Protein AF-A0A7S3RP99-F1 (afdb_monomer_lite)

Secondary structure (DSSP, 8-state):
---------------------------------S-----------PPP-----HHHHHHHHHHHHTTGGGGPPP-HHHHHHHTTT--HHHHHHHH-TTS-HHHHHHHHHHHHHHHHHHHHTTHHHHSPTTHHHHHHHHHHTT--EEEEESS-HHHHHHHHHHHHHHHTS-HHHHEEEEEEGGGSSS-TTSSHHHHHHHHHHT--GGG-----

Structure (mmCIF, N/CA/C/O backbone):
data_AF-A0A7S3RP99-F1
#
_entry.id   AF-A0A7S3RP99-F1
#
loop_
_atom_site.group_PDB
_atom_site.id
_atom_site.type_symbol
_atom_site.label_atom_id
_atom_site.label_alt_id
_atom_site.label_comp_id
_atom_site.label_asym_id
_atom_site.label_entity_id
_atom_site.label_seq_id
_atom_site.pdbx_PDB_ins_code
_atom_site.Cartn_x
_atom_site.Cartn_y
_atom_site.Cartn_z
_atom_site.occupancy
_atom_site.B_iso_or_equiv
_atom_site.auth_seq_id
_atom_site.auth_comp_id
_atom_site.auth_asym_id
_atom_site.auth_atom_id
_atom_site.pdbx_PDB_model_num
ATOM 1 N N . CYS A 1 1 ? -22.406 20.557 8.924 1.00 35.19 1 CYS A N 1
ATOM 2 C CA . CYS A 1 1 ? -22.771 21.832 9.561 1.00 35.19 1 CYS A CA 1
ATOM 3 C C . CYS A 1 1 ? -23.493 22.687 8.545 1.00 35.19 1 CYS A C 1
ATOM 5 O O . CYS A 1 1 ? -22.831 23.367 7.784 1.00 35.19 1 CYS A O 1
ATOM 7 N N . GLU A 1 2 ? -24.814 22.585 8.524 1.00 29.66 2 GLU A N 1
ATOM 8 C CA . GLU A 1 2 ? -25.740 23.647 8.134 1.00 29.66 2 GLU A CA 1
ATOM 9 C C . GLU A 1 2 ? -27.098 23.279 8.747 1.00 29.66 2 GLU A C 1
ATOM 11 O O . GLU A 1 2 ? -27.350 22.115 9.064 1.00 29.66 2 GLU A O 1
ATOM 16 N N . GLU A 1 3 ? -27.850 24.315 9.082 1.00 34.59 3 GLU A N 1
ATOM 17 C CA . GLU A 1 3 ? -28.853 24.404 10.141 1.00 34.59 3 GLU A CA 1
ATOM 18 C C . GLU A 1 3 ? -30.117 23.569 9.911 1.00 34.59 3 GLU A C 1
ATOM 20 O O . GLU A 1 3 ? -30.516 23.325 8.781 1.00 34.59 3 GLU A O 1
ATOM 25 N N . LEU A 1 4 ? -30.791 23.210 11.010 1.00 32.88 4 LEU A N 1
ATOM 26 C CA . LEU A 1 4 ? -32.172 23.634 11.273 1.00 32.88 4 LEU A CA 1
ATOM 27 C C . LEU A 1 4 ? -32.525 23.327 12.738 1.00 32.88 4 LEU A C 1
ATOM 29 O O . LEU A 1 4 ? -32.714 22.182 13.144 1.00 32.88 4 LEU A O 1
ATOM 33 N N . ALA A 1 5 ? -32.611 24.390 13.533 1.00 33.03 5 ALA A N 1
ATOM 34 C CA . ALA A 1 5 ? -33.238 24.390 14.842 1.00 33.03 5 ALA A CA 1
ATOM 35 C C . ALA A 1 5 ? -34.728 24.718 14.679 1.00 33.03 5 ALA A C 1
ATOM 37 O O . ALA A 1 5 ? -35.067 25.706 14.037 1.00 33.03 5 ALA A O 1
ATOM 38 N N . THR A 1 6 ? -35.616 23.970 15.331 1.00 32.34 6 THR A N 1
ATOM 39 C CA . THR A 1 6 ? -36.893 24.516 15.818 1.00 32.34 6 THR A CA 1
ATOM 40 C C . THR A 1 6 ? -37.266 23.859 17.144 1.00 32.34 6 THR A C 1
ATOM 42 O O . THR A 1 6 ? -37.259 22.642 17.301 1.00 32.34 6 THR A O 1
ATOM 45 N N . LYS A 1 7 ? -37.521 24.732 18.120 1.00 29.64 7 LYS A N 1
ATOM 46 C CA . LYS A 1 7 ? -37.928 24.468 19.500 1.00 29.64 7 LYS A CA 1
ATOM 47 C C . LYS A 1 7 ? -39.321 23.837 19.575 1.00 29.64 7 LYS A C 1
ATOM 49 O O . LYS A 1 7 ? -40.231 24.302 18.897 1.00 29.64 7 LYS A O 1
ATOM 54 N N . ALA A 1 8 ? -39.515 22.954 20.551 1.00 31.59 8 ALA A N 1
ATOM 55 C CA . ALA A 1 8 ? -40.746 22.900 21.333 1.00 31.59 8 ALA A CA 1
ATOM 56 C C . ALA A 1 8 ? -40.387 22.643 22.803 1.00 31.59 8 ALA A C 1
ATOM 58 O O . ALA A 1 8 ? -39.574 21.781 23.126 1.00 31.59 8 ALA A O 1
ATOM 59 N N . ASP A 1 9 ? -40.957 23.478 23.658 1.00 29.91 9 ASP A N 1
ATOM 60 C CA . ASP A 1 9 ? -40.664 23.674 25.072 1.00 29.91 9 ASP A CA 1
ATOM 61 C C . ASP A 1 9 ? -41.761 22.991 25.912 1.00 29.91 9 ASP A C 1
ATOM 63 O O . ASP A 1 9 ? -42.934 23.154 25.566 1.00 29.91 9 ASP A O 1
ATOM 67 N N . ARG A 1 10 ? -41.379 22.294 27.003 1.00 32.00 10 ARG A N 1
ATOM 68 C CA . ARG A 1 10 ? -42.023 22.215 28.349 1.00 32.00 10 ARG A CA 1
ATOM 69 C C . ARG A 1 10 ? -41.987 20.843 29.066 1.00 32.00 10 ARG A C 1
ATOM 71 O O . ARG A 1 10 ? -41.852 19.810 28.421 1.00 32.00 10 ARG A O 1
ATOM 78 N N . PRO A 1 11 ? -42.030 20.847 30.424 1.00 36.75 11 PRO A N 1
ATOM 79 C CA . PRO A 1 11 ? -41.179 20.008 31.265 1.00 36.75 11 PRO A CA 1
ATOM 80 C C . PRO A 1 11 ? -41.910 18.829 31.922 1.00 36.75 11 PRO A C 1
ATOM 82 O O . PRO A 1 11 ? -43.112 18.876 32.169 1.00 36.75 11 PRO A O 1
ATOM 85 N N . GLY A 1 12 ? -41.145 17.807 32.303 1.00 27.41 12 GLY A N 1
ATOM 86 C CA . GLY A 1 12 ? -41.619 16.704 33.133 1.00 27.41 12 GLY A CA 1
ATOM 87 C C . GLY A 1 12 ? -40.449 15.879 33.655 1.00 27.41 12 GLY A C 1
ATOM 88 O O . GLY A 1 12 ? -39.754 15.214 32.896 1.00 27.41 12 GLY A O 1
ATOM 89 N N . SER A 1 13 ? -40.212 15.967 34.957 1.00 28.09 13 SER A N 1
ATOM 90 C CA . SER A 1 13 ? -39.239 15.187 35.715 1.00 28.09 13 SER A CA 1
ATOM 91 C C . SER A 1 13 ? -39.598 13.698 35.753 1.00 28.09 13 SER A C 1
ATOM 93 O O . SER A 1 13 ? -40.696 13.371 36.195 1.00 28.09 13 SER A O 1
ATOM 95 N N . ALA A 1 14 ? -38.655 12.812 35.421 1.00 29.39 14 ALA A N 1
ATOM 96 C CA . ALA A 1 14 ? -38.456 11.529 36.103 1.00 29.39 14 ALA A CA 1
ATOM 97 C C . ALA A 1 14 ? -37.149 10.859 35.635 1.00 29.39 14 ALA A C 1
ATOM 99 O O . ALA A 1 14 ? -36.960 10.548 34.466 1.00 29.39 14 ALA A O 1
ATOM 100 N N . SER A 1 15 ? -36.259 10.670 36.605 1.00 28.73 15 SER A N 1
ATOM 101 C CA . SER A 1 15 ? -35.243 9.620 36.747 1.00 28.73 15 SER A CA 1
ATOM 102 C C . SER A 1 15 ? -35.326 8.389 35.826 1.00 28.73 15 SER A C 1
ATOM 104 O O . SER A 1 15 ? -36.376 7.755 35.751 1.00 28.73 15 SER A O 1
ATOM 106 N N . GLY A 1 16 ? -34.173 7.929 35.318 1.00 26.05 16 GLY A N 1
ATOM 107 C CA . GLY A 1 16 ? -33.977 6.507 34.995 1.00 26.05 16 GLY A CA 1
ATOM 108 C C . GLY A 1 16 ? -33.015 6.195 33.846 1.00 26.05 16 GLY A C 1
ATOM 109 O O . GLY A 1 16 ? -33.373 6.336 32.690 1.00 26.05 16 GLY A O 1
ATOM 110 N N . CYS A 1 17 ? -31.812 5.741 34.208 1.00 24.75 17 CYS A N 1
ATOM 111 C CA . CYS A 1 17 ? -30.923 4.782 33.534 1.00 24.75 17 CYS A CA 1
ATOM 112 C C . CYS A 1 17 ? -30.987 4.528 32.008 1.00 24.75 17 CYS A C 1
ATOM 114 O O . CYS A 1 17 ? -31.979 4.054 31.474 1.00 24.75 17 CYS A O 1
ATOM 116 N N . CYS A 1 18 ? -29.794 4.630 31.400 1.00 27.83 18 CYS A N 1
ATOM 117 C CA . CYS A 1 18 ? -29.181 3.699 30.435 1.00 27.83 18 CYS A CA 1
ATOM 118 C C . CYS A 1 18 ? -30.048 3.108 29.306 1.00 27.83 18 CYS A C 1
ATOM 120 O O . CYS A 1 18 ? -30.831 2.189 29.521 1.00 27.83 18 CYS A O 1
ATOM 122 N N . GLY A 1 19 ? -29.756 3.497 28.057 1.00 25.97 19 GLY A N 1
ATOM 123 C CA . GLY A 1 19 ? -30.297 2.791 26.893 1.00 25.97 19 GLY A CA 1
ATOM 124 C C . GLY A 1 19 ? -29.954 3.381 25.526 1.00 25.97 19 GLY A C 1
ATOM 125 O O . GLY A 1 19 ? -30.843 3.515 24.697 1.00 25.97 19 GLY A O 1
ATOM 126 N N . ALA A 1 20 ? -28.694 3.732 25.247 1.00 26.38 20 ALA A N 1
ATOM 127 C CA . ALA A 1 20 ? -28.283 4.065 23.879 1.00 26.38 20 ALA A CA 1
ATOM 128 C C . ALA A 1 20 ? -27.923 2.775 23.123 1.00 26.38 20 ALA A C 1
ATOM 130 O O . ALA A 1 20 ? -26.768 2.365 23.062 1.00 26.38 20 ALA A O 1
ATOM 131 N N . SER A 1 21 ? -28.936 2.096 22.586 1.00 28.44 21 SER A N 1
ATOM 132 C CA . SER A 1 21 ? -28.767 0.970 21.668 1.00 28.44 21 SER A CA 1
ATOM 133 C C . SER A 1 21 ? -29.322 1.320 20.294 1.00 28.44 21 SER A C 1
ATOM 135 O O . SER A 1 21 ? -30.469 1.731 20.170 1.00 28.44 21 SER A O 1
ATOM 137 N N . ARG A 1 22 ? -28.503 1.021 19.278 1.00 32.03 22 ARG A N 1
ATOM 138 C CA . ARG A 1 22 ? -28.823 0.885 17.847 1.00 32.03 22 ARG A CA 1
ATOM 139 C C . ARG A 1 22 ? -29.018 2.175 17.053 1.00 32.03 22 ARG A C 1
ATOM 141 O O . ARG A 1 22 ? -30.129 2.620 16.808 1.00 32.03 22 ARG A O 1
ATOM 148 N N . CYS A 1 23 ? -27.918 2.613 16.448 1.00 24.66 23 CYS A N 1
ATOM 149 C CA . CYS A 1 23 ? -27.950 3.104 15.072 1.00 24.66 23 CYS A CA 1
ATOM 150 C C . CYS A 1 23 ? -26.709 2.579 14.329 1.00 24.66 23 CYS A C 1
ATOM 152 O O . CYS A 1 23 ? -25.742 3.295 14.101 1.00 24.66 23 CYS A O 1
ATOM 154 N N . LEU A 1 24 ? -26.706 1.276 14.022 1.00 30.89 24 LEU A N 1
ATOM 155 C CA . LEU A 1 24 ? -25.746 0.676 13.094 1.00 30.89 24 LEU A CA 1
ATOM 156 C C . LEU A 1 24 ? -26.396 0.659 11.709 1.00 30.89 24 LEU A C 1
ATOM 158 O O . LEU A 1 24 ? -27.280 -0.155 11.432 1.00 30.89 24 LEU A O 1
ATOM 162 N N . LEU A 1 25 ? -25.969 1.591 10.859 1.00 30.33 25 LEU A N 1
ATOM 163 C CA . LEU A 1 25 ? -26.237 1.576 9.425 1.00 30.33 25 LEU A CA 1
ATOM 164 C C . LEU A 1 25 ? -25.651 0.286 8.837 1.00 30.33 25 LEU A C 1
ATOM 166 O O . LEU A 1 25 ? -24.439 0.121 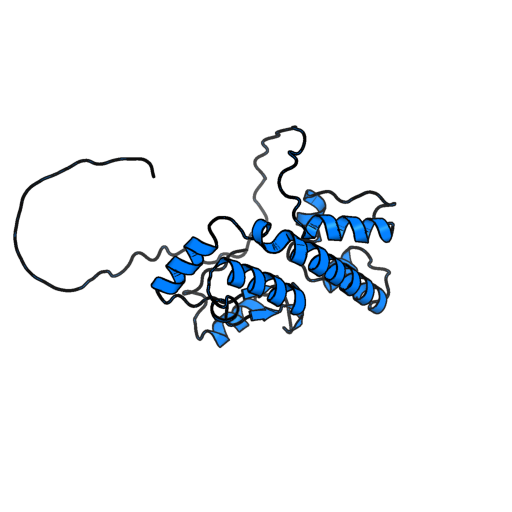8.720 1.00 30.33 25 LEU A O 1
ATOM 170 N N . ARG A 1 26 ? -26.533 -0.654 8.485 1.00 27.14 26 ARG A N 1
ATOM 171 C CA . ARG A 1 26 ? -26.190 -1.864 7.732 1.00 27.14 26 ARG A CA 1
ATOM 172 C C . ARG A 1 26 ? -25.841 -1.485 6.293 1.00 27.14 26 ARG A C 1
ATOM 174 O O . ARG A 1 26 ? -26.718 -1.474 5.434 1.00 27.14 26 ARG A O 1
ATOM 181 N N . CYS A 1 27 ? -24.564 -1.267 6.008 1.00 29.56 27 CYS A N 1
ATOM 182 C CA . CYS A 1 27 ? -24.047 -1.392 4.648 1.00 29.56 27 CYS A CA 1
ATOM 183 C C . CYS A 1 27 ? -23.490 -2.809 4.480 1.00 29.56 27 CYS A C 1
ATOM 185 O O . CYS A 1 27 ? -22.412 -3.131 4.967 1.00 29.56 27 CYS A O 1
ATOM 187 N N . ARG A 1 28 ? -24.265 -3.687 3.829 1.00 27.72 28 ARG A N 1
ATOM 188 C CA . ARG A 1 28 ? -23.790 -5.016 3.421 1.00 27.72 28 ARG A CA 1
ATOM 189 C C . ARG A 1 28 ? -22.684 -4.846 2.381 1.00 27.72 28 ARG A C 1
ATOM 191 O O . ARG A 1 28 ? -22.893 -4.165 1.379 1.00 27.72 28 ARG A O 1
ATOM 198 N N . TRP A 1 29 ? -21.565 -5.530 2.583 1.00 31.89 29 TRP A N 1
ATOM 199 C CA . TRP A 1 29 ? -20.572 -5.773 1.542 1.00 31.89 29 TRP A CA 1
ATOM 200 C C . TRP A 1 29 ? -21.256 -6.411 0.318 1.00 31.89 29 TRP A C 1
ATOM 202 O O . TRP A 1 29 ? -21.927 -7.438 0.443 1.00 31.89 29 TRP A O 1
ATOM 212 N N . ARG A 1 30 ? -21.132 -5.780 -0.857 1.00 27.14 30 ARG A N 1
ATOM 213 C CA . ARG A 1 30 ? -21.450 -6.390 -2.155 1.00 27.14 30 ARG A CA 1
ATOM 214 C C . ARG A 1 30 ? -20.174 -6.423 -2.999 1.00 27.14 30 ARG A C 1
ATOM 216 O O . ARG A 1 30 ? -19.512 -5.388 -3.095 1.00 27.14 30 ARG A O 1
ATOM 223 N N . PRO A 1 31 ? -19.836 -7.558 -3.631 1.00 26.42 31 PRO A N 1
ATOM 224 C CA . PRO A 1 31 ? -18.793 -7.589 -4.645 1.00 26.42 31 PRO A CA 1
ATOM 225 C C . PRO A 1 31 ? -19.193 -6.683 -5.818 1.00 26.42 31 PRO A C 1
ATOM 227 O O . PRO A 1 31 ? -20.367 -6.579 -6.179 1.00 26.42 31 PRO A O 1
ATOM 230 N N . ARG A 1 32 ? -18.203 -5.970 -6.358 1.00 31.45 32 ARG A N 1
ATOM 231 C CA . ARG A 1 32 ? -18.359 -4.967 -7.414 1.00 31.45 32 ARG A CA 1
ATOM 232 C C . ARG A 1 32 ? -18.851 -5.666 -8.693 1.00 31.45 32 ARG A C 1
ATOM 234 O O . ARG A 1 32 ? -18.106 -6.451 -9.265 1.00 31.45 32 ARG A O 1
ATOM 241 N N . HIS A 1 33 ? -20.091 -5.407 -9.111 1.00 27.73 33 HIS A N 1
ATOM 242 C CA . HIS A 1 33 ? -20.563 -5.767 -10.451 1.00 27.73 33 HIS A CA 1
ATOM 243 C C . HIS A 1 33 ? -19.989 -4.769 -11.466 1.00 27.73 33 HIS A C 1
ATOM 245 O O . HIS A 1 33 ? -20.048 -3.555 -11.253 1.00 27.73 33 HIS A O 1
ATOM 251 N N . GLU A 1 34 ? -19.413 -5.302 -12.542 1.00 32.22 34 GLU A N 1
ATOM 252 C CA . GLU A 1 34 ? -19.125 -4.591 -13.786 1.00 32.22 34 GLU A CA 1
ATOM 253 C C . GLU A 1 34 ? -20.453 -4.095 -14.360 1.00 32.22 34 GLU A C 1
ATOM 255 O O . GLU A 1 34 ? -21.237 -4.900 -14.838 1.00 32.22 34 GLU A O 1
ATOM 260 N N . ASP A 1 35 ? -20.764 -2.815 -14.154 1.00 32.69 35 ASP A N 1
ATOM 261 C CA . ASP A 1 35 ? -21.598 -1.967 -15.020 1.00 32.69 35 ASP A CA 1
ATOM 262 C C . ASP A 1 35 ? -22.030 -0.730 -14.233 1.00 32.69 35 ASP A C 1
ATOM 264 O O . ASP A 1 35 ? -23.054 -0.678 -13.553 1.00 32.69 35 ASP A O 1
ATOM 268 N N . SER A 1 36 ? -21.206 0.310 -14.298 1.00 28.70 36 SER A N 1
ATOM 269 C CA . SER A 1 36 ? -21.675 1.676 -14.072 1.00 28.70 36 SER A CA 1
ATOM 270 C C . SER A 1 36 ? -20.867 2.617 -14.956 1.00 28.70 36 SER A C 1
ATOM 272 O O . SER A 1 36 ? -19.685 2.870 -14.739 1.00 28.70 36 SER A O 1
ATOM 274 N N . THR A 1 37 ? -21.528 3.089 -16.007 1.00 25.98 37 THR A N 1
ATOM 275 C CA . THR A 1 37 ? -21.093 4.164 -16.903 1.00 25.98 37 THR A CA 1
ATOM 276 C C . THR A 1 37 ? -20.614 5.387 -16.110 1.00 25.98 37 THR A C 1
ATOM 278 O O . THR A 1 37 ? -21.320 5.814 -15.192 1.00 25.98 37 THR A O 1
ATOM 281 N N . PRO A 1 38 ? -19.465 5.998 -16.454 1.00 31.06 38 PRO A N 1
ATOM 282 C CA . PRO A 1 38 ? -18.997 7.189 -15.766 1.00 31.06 38 PRO A CA 1
ATOM 283 C C . PRO A 1 38 ? -19.779 8.419 -16.236 1.00 31.06 38 PRO A C 1
ATOM 285 O O . PRO A 1 38 ? -19.914 8.678 -17.431 1.00 31.06 38 PRO A O 1
ATOM 288 N N . CYS A 1 39 ? -20.276 9.196 -15.275 1.00 24.61 39 CYS A N 1
ATOM 289 C CA . CYS A 1 39 ? -20.832 10.517 -15.525 1.00 24.61 39 CYS A CA 1
ATOM 290 C C . CYS A 1 39 ? -19.676 11.464 -15.890 1.00 24.61 39 CYS A C 1
ATOM 292 O O . CYS A 1 39 ? -18.885 11.858 -15.033 1.00 24.61 39 CYS A O 1
ATOM 294 N N . CYS A 1 40 ? -19.536 11.768 -17.181 1.00 25.97 40 CYS A N 1
ATOM 295 C CA . CYS A 1 40 ? -18.596 12.761 -17.686 1.00 25.97 40 CYS A CA 1
ATOM 296 C C . CYS A 1 40 ? -18.992 14.168 -17.218 1.00 25.97 40 CYS A C 1
ATOM 298 O O . CYS A 1 40 ? -20.036 14.682 -17.609 1.00 25.97 40 CYS A O 1
ATOM 300 N N . SER A 1 41 ? -18.094 14.842 -16.502 1.00 27.34 41 SER A N 1
ATOM 301 C CA . SER A 1 41 ? -17.993 16.302 -16.538 1.00 27.34 41 SER A CA 1
ATOM 302 C C . SER A 1 41 ? -16.545 16.681 -16.834 1.00 27.34 41 SER A C 1
ATOM 304 O O . SER A 1 41 ? -15.655 16.531 -16.000 1.00 27.34 41 SER A O 1
ATOM 306 N N . THR A 1 42 ? -16.309 17.130 -18.061 1.00 32.12 42 THR A N 1
ATOM 307 C CA . THR A 1 42 ? -15.043 17.675 -18.551 1.00 32.12 42 THR A CA 1
ATOM 308 C C . THR A 1 42 ? -14.751 19.018 -17.885 1.00 32.12 42 THR A C 1
ATOM 310 O O . THR A 1 42 ? -15.449 19.993 -18.156 1.00 32.12 42 THR A O 1
ATOM 313 N N . SER A 1 43 ? -13.690 19.105 -17.077 1.00 25.88 43 SER A N 1
ATOM 314 C CA . SER A 1 43 ? -13.015 20.381 -16.814 1.00 25.88 43 SER A CA 1
ATOM 315 C C . SER A 1 43 ? -11.576 20.306 -17.316 1.00 25.88 43 SER A C 1
ATOM 317 O O . SER A 1 43 ? -10.676 19.805 -16.646 1.00 25.88 43 SER A O 1
ATOM 319 N N . THR A 1 44 ? -11.370 20.800 -18.530 1.00 37.91 44 THR A N 1
ATOM 320 C CA . THR A 1 44 ? -10.064 21.164 -19.077 1.00 37.91 44 THR A CA 1
ATOM 321 C C . THR A 1 44 ? -9.562 22.419 -18.362 1.00 37.91 44 THR A C 1
ATOM 323 O O . THR A 1 44 ? -10.076 23.512 -18.595 1.00 37.91 44 THR A O 1
ATOM 326 N N . GLY A 1 45 ? -8.569 22.267 -17.486 1.00 30.06 45 GLY A N 1
ATOM 327 C CA . GLY A 1 45 ? -7.852 23.365 -16.834 1.00 30.06 45 GLY A CA 1
ATOM 328 C C . GLY A 1 45 ? -6.453 22.915 -16.388 1.00 30.06 45 GLY A C 1
ATOM 329 O O . GLY A 1 45 ? -6.276 21.736 -16.079 1.00 30.06 45 GLY A O 1
ATOM 330 N N . PRO A 1 46 ? -5.439 23.802 -16.395 1.00 33.84 46 PRO A N 1
ATOM 331 C CA . PRO A 1 46 ? -4.052 23.422 -16.150 1.00 33.84 46 PRO A CA 1
ATOM 332 C C . PRO A 1 46 ? -3.845 23.038 -14.679 1.00 33.84 46 PRO A C 1
ATOM 334 O O . PRO A 1 46 ? -4.277 23.749 -13.770 1.00 33.84 46 PRO A O 1
ATOM 337 N N . PHE A 1 47 ? -3.180 21.903 -14.458 1.00 35.94 47 PHE A N 1
ATOM 338 C CA . PHE A 1 47 ? -2.894 21.339 -13.140 1.00 35.94 47 PHE A CA 1
ATOM 339 C C . PHE A 1 47 ? -2.223 22.365 -12.212 1.00 35.94 47 PHE A C 1
ATOM 341 O O . PHE A 1 47 ? -1.116 22.846 -12.460 1.00 35.94 47 PHE A O 1
ATOM 348 N N . SER A 1 48 ? -2.915 22.679 -11.116 1.00 30.62 48 SER A N 1
ATOM 349 C CA . SER A 1 48 ? -2.427 23.514 -10.021 1.00 30.62 48 SER A CA 1
ATOM 350 C C . SER A 1 48 ? -1.280 22.818 -9.280 1.00 30.62 48 SER A C 1
ATOM 352 O O . SER A 1 48 ? -1.349 21.636 -8.955 1.00 30.62 48 SER A O 1
ATOM 354 N N . THR A 1 49 ? -0.229 23.573 -8.971 1.00 33.00 49 THR A N 1
ATOM 355 C CA . THR A 1 49 ? 1.038 23.177 -8.331 1.00 33.00 49 THR A CA 1
ATOM 356 C C . THR A 1 49 ? 0.932 22.778 -6.847 1.00 33.00 49 THR A C 1
ATOM 358 O O . THR A 1 49 ? 1.875 22.975 -6.078 1.00 33.00 49 THR A O 1
ATOM 361 N N . ARG A 1 50 ? -0.181 22.190 -6.396 1.00 37.22 50 ARG A N 1
ATOM 362 C CA . ARG A 1 50 ? -0.355 21.794 -4.989 1.00 37.22 50 ARG A CA 1
ATOM 363 C C . ARG A 1 50 ? 0.063 20.346 -4.749 1.00 37.22 50 ARG A C 1
ATOM 365 O O . ARG A 1 50 ? -0.569 19.418 -5.226 1.00 37.22 50 ARG A O 1
ATOM 372 N N . THR A 1 51 ? 1.143 20.208 -3.979 1.00 43.59 51 THR A N 1
ATOM 373 C CA . THR A 1 51 ? 1.573 19.000 -3.258 1.00 43.59 51 THR A CA 1
ATOM 374 C C . THR A 1 51 ? 1.642 17.742 -4.124 1.00 43.59 51 THR A C 1
ATOM 376 O O . THR A 1 51 ? 0.774 16.881 -4.072 1.00 43.59 51 THR A O 1
ATOM 379 N N . ARG A 1 52 ? 2.720 17.616 -4.912 1.00 44.66 52 ARG A N 1
ATOM 380 C CA . ARG A 1 52 ? 3.016 16.391 -5.674 1.00 44.66 52 ARG A CA 1
ATOM 381 C C . ARG A 1 52 ? 2.967 15.166 -4.753 1.00 44.66 52 ARG A C 1
ATOM 383 O O . ARG A 1 52 ? 3.863 14.999 -3.921 1.00 44.66 52 ARG A O 1
ATOM 390 N N . CYS A 1 53 ? 1.948 14.325 -4.938 1.00 48.50 53 CYS A N 1
ATOM 391 C CA . CYS A 1 53 ? 1.885 12.971 -4.401 1.00 48.50 53 CYS A CA 1
ATOM 392 C C . CYS A 1 53 ? 3.198 12.249 -4.732 1.00 48.50 53 CYS A C 1
ATOM 394 O O . CYS A 1 53 ? 3.596 12.163 -5.892 1.00 48.50 53 CYS A O 1
ATOM 396 N N . THR A 1 54 ? 3.899 11.765 -3.710 1.00 62.81 54 THR A N 1
ATOM 397 C CA . THR A 1 54 ? 5.259 11.215 -3.832 1.00 62.81 54 THR A CA 1
ATOM 398 C C . THR A 1 54 ? 5.309 9.872 -4.549 1.00 62.81 54 THR A C 1
ATOM 400 O O . THR A 1 54 ? 6.306 9.571 -5.197 1.00 62.81 54 THR A O 1
ATOM 403 N N . SER A 1 55 ? 4.250 9.065 -4.467 1.00 59.53 5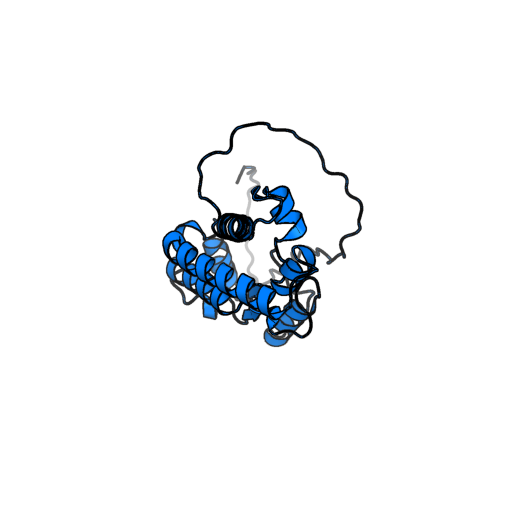5 SER A N 1
ATOM 404 C CA . SER A 1 55 ? 4.232 7.730 -5.079 1.00 59.53 55 SER A CA 1
ATOM 405 C C . SER A 1 55 ? 4.099 7.765 -6.615 1.00 59.53 55 SER A C 1
ATOM 407 O O . SER A 1 55 ? 4.963 7.180 -7.274 1.00 59.53 55 SER A O 1
ATOM 409 N N . PRO A 1 56 ? 3.139 8.502 -7.221 1.00 72.31 56 PRO A N 1
ATOM 410 C CA . PRO A 1 56 ? 3.034 8.586 -8.680 1.00 72.31 56 PRO A CA 1
ATOM 411 C C . PRO A 1 56 ? 4.283 9.165 -9.351 1.00 72.31 56 PRO A C 1
ATOM 413 O O . PRO A 1 56 ? 4.721 8.640 -10.372 1.00 72.31 56 PRO A O 1
ATOM 416 N N . SER A 1 57 ? 4.903 10.198 -8.764 1.00 79.06 57 SER A N 1
ATOM 417 C CA . SER A 1 57 ? 6.096 10.818 -9.357 1.00 79.06 57 SER A CA 1
ATOM 418 C C . SER A 1 57 ? 7.295 9.872 -9.366 1.00 79.06 57 SER A C 1
ATOM 420 O O . SER A 1 57 ? 7.971 9.765 -10.381 1.00 79.06 57 SER A O 1
ATOM 422 N N . VAL A 1 58 ? 7.522 9.134 -8.270 1.00 85.44 58 VAL A N 1
ATOM 423 C CA . VAL A 1 58 ? 8.608 8.140 -8.203 1.00 85.44 58 VAL A CA 1
ATOM 424 C C . VAL A 1 58 ? 8.404 7.058 -9.248 1.00 85.44 58 VAL A C 1
ATOM 426 O O . VAL A 1 58 ? 9.358 6.687 -9.922 1.00 85.44 58 VAL A O 1
ATOM 429 N N . PHE A 1 59 ? 7.167 6.575 -9.394 1.00 86.25 59 PHE A N 1
ATOM 430 C CA . PHE A 1 59 ? 6.835 5.545 -10.370 1.00 86.25 59 PHE A CA 1
ATOM 431 C C . PHE A 1 59 ? 7.087 6.026 -11.805 1.00 86.25 59 PHE A C 1
ATOM 433 O O . PHE A 1 59 ? 7.721 5.323 -12.586 1.00 86.25 59 PHE A O 1
ATOM 440 N N . GLN A 1 60 ? 6.644 7.240 -12.139 1.00 88.94 60 GLN A N 1
ATOM 441 C CA . GLN A 1 60 ? 6.895 7.852 -13.445 1.00 88.94 60 GLN A CA 1
ATOM 442 C C . GLN A 1 60 ? 8.391 7.986 -13.743 1.00 88.94 60 GLN A C 1
ATOM 444 O O . GLN A 1 60 ? 8.815 7.655 -14.846 1.00 88.94 60 GLN A O 1
ATOM 449 N N . ASP A 1 61 ? 9.181 8.450 -12.771 1.00 89.56 61 ASP A N 1
ATOM 450 C CA . ASP A 1 61 ? 10.618 8.661 -12.956 1.00 89.56 61 ASP A CA 1
ATOM 451 C C . ASP A 1 61 ? 11.335 7.337 -13.241 1.00 89.56 61 ASP A C 1
ATOM 453 O O . ASP A 1 61 ? 12.082 7.237 -14.211 1.00 89.56 61 ASP A O 1
ATOM 457 N N . VAL A 1 62 ? 11.069 6.291 -12.449 1.00 90.75 62 VAL A N 1
ATOM 458 C CA . VAL A 1 62 ? 11.734 4.994 -12.656 1.00 90.75 62 VAL A CA 1
ATOM 459 C C . VAL A 1 62 ? 11.265 4.279 -13.923 1.00 90.75 62 VAL A C 1
ATOM 461 O O . VAL A 1 62 ? 12.050 3.548 -14.514 1.00 90.75 62 VAL A O 1
ATOM 464 N N . LEU A 1 63 ? 10.012 4.471 -14.354 1.00 92.44 63 LEU A N 1
ATOM 465 C CA . LEU A 1 63 ? 9.531 3.929 -15.629 1.00 92.44 63 LEU A CA 1
ATOM 466 C C . LEU A 1 63 ? 10.201 4.622 -16.816 1.00 92.44 63 LEU A C 1
ATOM 468 O O . LEU A 1 63 ? 10.600 3.955 -17.768 1.00 92.44 63 LEU A O 1
ATOM 472 N N . GLN A 1 64 ? 10.355 5.943 -16.741 1.00 90.94 64 GLN A N 1
ATOM 473 C CA . GLN A 1 64 ? 11.025 6.727 -17.771 1.00 90.94 64 GLN A CA 1
ATOM 474 C C . GLN A 1 64 ? 12.511 6.353 -17.892 1.00 90.94 64 GLN A C 1
ATOM 476 O O . GLN A 1 64 ? 13.008 6.208 -19.005 1.00 90.94 64 GLN A O 1
ATOM 481 N N . GLU A 1 65 ? 13.203 6.123 -16.771 1.00 91.25 65 GLU A N 1
ATOM 482 C CA . GLU A 1 65 ? 14.593 5.629 -16.750 1.00 91.25 65 GLU A CA 1
ATOM 483 C C . GLU A 1 65 ? 14.758 4.263 -17.434 1.00 91.25 65 GLU A C 1
ATOM 485 O O . GLU A 1 65 ? 15.783 4.005 -18.058 1.00 91.25 65 GLU A O 1
ATOM 490 N N . GLU A 1 66 ? 13.750 3.394 -17.342 1.00 92.31 66 GLU A N 1
ATOM 491 C CA . GLU A 1 66 ? 13.743 2.087 -18.014 1.00 92.31 66 GLU A CA 1
ATOM 492 C C . GLU A 1 66 ? 13.284 2.173 -19.481 1.00 92.31 66 GLU A C 1
ATOM 494 O O . GLU A 1 66 ? 13.183 1.147 -20.153 1.00 92.31 66 GLU A O 1
ATOM 499 N N . GLY A 1 67 ? 12.987 3.375 -19.992 1.00 91.19 67 GLY A N 1
ATOM 500 C CA . GLY A 1 67 ? 12.506 3.584 -21.359 1.00 91.19 67 GLY A CA 1
ATOM 501 C C . GLY A 1 67 ? 11.097 3.038 -21.609 1.00 91.19 67 GLY A C 1
ATOM 502 O O . GLY A 1 67 ? 10.719 2.812 -22.761 1.00 91.19 67 GLY A O 1
ATOM 503 N N . PHE A 1 68 ? 10.313 2.809 -20.549 1.00 92.56 68 PHE A N 1
ATOM 504 C CA . PHE A 1 68 ? 8.931 2.353 -20.677 1.00 92.56 68 PHE A CA 1
ATOM 505 C C . PHE A 1 68 ? 8.122 3.337 -21.531 1.00 92.56 68 PHE A C 1
ATOM 507 O O . PHE A 1 68 ? 8.336 4.546 -21.456 1.00 92.56 68 PHE A O 1
ATOM 514 N N . ASN A 1 69 ? 7.197 2.818 -22.345 1.00 89.69 69 ASN A N 1
ATOM 515 C CA . ASN A 1 69 ? 6.371 3.623 -23.251 1.00 89.69 69 ASN A CA 1
ATOM 516 C C . ASN A 1 69 ? 7.198 4.548 -24.174 1.00 89.69 69 ASN A C 1
ATOM 518 O O . ASN A 1 69 ? 6.847 5.702 -24.390 1.00 89.69 69 ASN A O 1
ATOM 522 N N . GLY A 1 70 ? 8.354 4.076 -24.658 1.00 88.94 70 GLY A N 1
ATOM 523 C CA . GLY A 1 70 ? 9.242 4.880 -25.508 1.00 88.94 70 GLY A CA 1
ATOM 524 C C . GLY A 1 70 ? 9.914 6.056 -24.787 1.00 88.94 70 GLY A C 1
ATOM 525 O O . GLY A 1 70 ? 10.452 6.939 -25.449 1.00 88.94 70 GLY A O 1
ATOM 526 N N . GLY A 1 71 ? 9.894 6.076 -23.449 1.00 88.12 71 GLY A N 1
ATOM 527 C CA . GLY A 1 71 ? 10.407 7.172 -22.623 1.00 88.12 71 GLY A CA 1
ATOM 528 C C . GLY A 1 71 ? 9.357 8.223 -22.249 1.00 88.12 71 GLY A C 1
ATOM 529 O O . GLY A 1 71 ? 9.667 9.143 -21.484 1.00 88.12 71 GLY A O 1
ATOM 530 N N . ASP A 1 72 ? 8.119 8.085 -22.729 1.00 89.56 72 ASP A N 1
ATOM 531 C CA . ASP A 1 72 ? 7.025 8.979 -22.364 1.00 89.56 72 ASP A CA 1
ATOM 532 C C . ASP A 1 72 ? 6.506 8.686 -20.953 1.00 89.56 72 ASP A C 1
ATOM 534 O O . ASP A 1 72 ? 6.350 7.538 -20.526 1.00 89.56 72 ASP A O 1
ATOM 538 N N . ARG A 1 73 ? 6.192 9.752 -20.211 1.00 91.12 73 ARG A N 1
ATOM 539 C CA . ARG A 1 73 ? 5.668 9.631 -18.846 1.00 91.12 73 ARG A CA 1
ATOM 540 C C . ARG A 1 73 ? 4.229 9.122 -18.874 1.00 91.12 73 ARG A C 1
ATOM 542 O O . ARG A 1 73 ? 3.400 9.629 -19.624 1.00 91.12 73 ARG A O 1
ATOM 549 N N . ILE A 1 74 ? 3.920 8.180 -17.987 1.00 91.12 74 ILE A N 1
ATOM 550 C CA . ILE A 1 74 ? 2.541 7.738 -17.753 1.00 91.12 74 ILE A CA 1
ATOM 551 C C . ILE A 1 74 ? 1.703 8.865 -17.134 1.00 91.12 74 ILE A C 1
ATOM 553 O O . ILE A 1 74 ? 2.207 9.655 -16.327 1.00 91.12 74 ILE A O 1
ATOM 557 N N . ASP A 1 75 ? 0.418 8.910 -17.468 1.00 90.69 75 ASP A N 1
ATOM 558 C CA . ASP A 1 75 ? -0.536 9.833 -16.858 1.00 90.69 75 ASP A CA 1
ATOM 559 C C . ASP A 1 75 ? -1.191 9.246 -15.590 1.00 90.69 75 ASP A C 1
ATOM 561 O O . ASP A 1 75 ? -0.935 8.110 -15.170 1.00 90.69 75 ASP A O 1
ATOM 565 N N . GLU A 1 76 ? -2.022 10.057 -14.933 1.00 86.81 76 GLU A N 1
ATOM 566 C CA . GLU A 1 76 ? -2.740 9.657 -13.720 1.00 86.81 76 GLU A CA 1
ATOM 567 C C . GLU A 1 76 ? -3.754 8.537 -13.988 1.00 86.81 76 GLU A C 1
ATOM 569 O O . GLU A 1 76 ? -3.884 7.616 -13.180 1.00 86.81 76 GLU A O 1
ATOM 574 N N . ALA A 1 77 ? -4.436 8.568 -15.136 1.00 89.31 77 ALA A N 1
ATOM 575 C CA . ALA A 1 77 ? -5.418 7.552 -15.501 1.00 89.31 77 ALA A CA 1
ATOM 576 C C . ALA A 1 77 ? -4.760 6.170 -15.643 1.00 89.31 77 ALA A C 1
ATOM 578 O O . ALA A 1 77 ? -5.271 5.173 -15.121 1.00 89.31 77 ALA A O 1
ATOM 579 N N . PHE A 1 78 ? -3.591 6.116 -16.280 1.00 91.94 78 PHE A N 1
ATOM 580 C CA . PHE A 1 78 ? -2.779 4.916 -16.388 1.00 91.94 78 PHE A CA 1
ATOM 581 C C . PHE A 1 78 ? -2.335 4.429 -15.008 1.00 91.94 78 PHE A C 1
ATOM 583 O O . PHE A 1 78 ? -2.516 3.252 -14.684 1.00 91.94 78 PHE A O 1
ATOM 590 N N . PHE A 1 79 ? -1.805 5.328 -14.171 1.00 90.19 79 PHE A N 1
ATOM 591 C CA . PHE A 1 79 ? -1.381 4.986 -12.814 1.00 90.19 79 PHE A CA 1
ATOM 592 C C . PHE A 1 79 ? -2.524 4.365 -12.003 1.00 90.19 79 PHE A C 1
ATOM 594 O O . PHE A 1 79 ? -2.367 3.288 -11.426 1.00 90.19 79 PHE A O 1
ATOM 601 N N . MET A 1 80 ? -3.698 4.994 -12.003 1.00 86.94 80 MET A N 1
ATOM 602 C CA . MET A 1 80 ? -4.853 4.510 -11.248 1.00 86.94 80 MET A CA 1
ATOM 603 C C . MET A 1 80 ? -5.361 3.158 -11.751 1.00 86.94 80 MET A C 1
ATOM 605 O O . MET A 1 80 ? -5.740 2.308 -10.949 1.00 86.94 80 MET A O 1
ATOM 609 N N . ARG A 1 81 ? -5.333 2.922 -13.067 1.00 90.25 81 ARG A N 1
ATOM 610 C CA . ARG A 1 81 ? -5.830 1.678 -13.670 1.00 90.25 81 ARG A CA 1
ATOM 611 C C . ARG A 1 81 ? -4.866 0.500 -13.513 1.00 90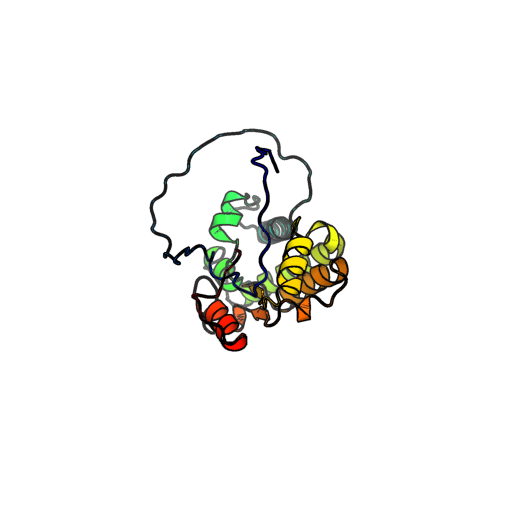.25 81 ARG A C 1
ATOM 613 O O . ARG A 1 81 ? -5.300 -0.640 -13.301 1.00 90.25 81 ARG A O 1
ATOM 620 N N . HIS A 1 82 ? -3.567 0.755 -13.649 1.00 89.44 82 HIS A N 1
ATOM 621 C CA . HIS A 1 82 ? -2.561 -0.296 -13.819 1.00 89.44 82 HIS A CA 1
ATOM 622 C C . HIS A 1 82 ? -1.616 -0.465 -12.630 1.00 89.44 82 HIS A C 1
ATOM 624 O O . HIS A 1 82 ? -1.016 -1.529 -12.509 1.00 89.44 82 HIS A O 1
ATOM 630 N N . ILE A 1 83 ? -1.484 0.536 -11.757 1.00 90.88 83 ILE A N 1
ATOM 631 C CA . ILE A 1 83 ? -0.456 0.554 -10.706 1.00 90.88 83 ILE A CA 1
ATOM 632 C C . ILE A 1 83 ? -1.079 0.657 -9.313 1.00 90.88 83 ILE A C 1
ATOM 634 O O . ILE A 1 83 ? -0.730 -0.122 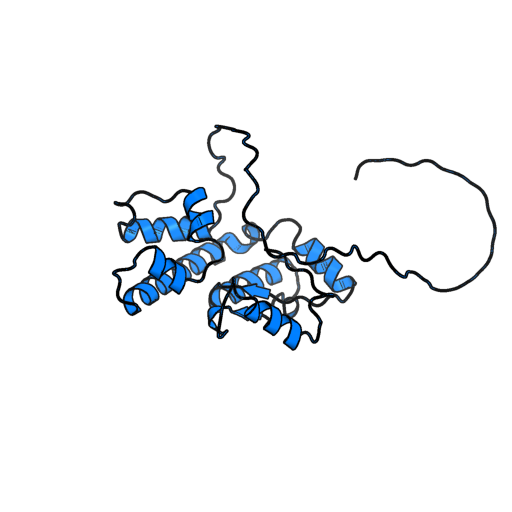-8.426 1.00 90.88 83 ILE A O 1
ATOM 638 N N . SER A 1 84 ? -2.005 1.595 -9.110 1.00 87.56 84 SER A N 1
ATOM 639 C CA . SER A 1 84 ? -2.564 1.890 -7.789 1.00 87.56 84 SER A CA 1
ATOM 640 C C . SER A 1 84 ? -3.148 0.647 -7.107 1.00 87.56 84 SER A C 1
ATOM 642 O O . SER A 1 84 ? -3.898 -0.125 -7.706 1.00 87.56 84 SER A O 1
ATOM 644 N N . GLY A 1 85 ? -2.764 0.433 -5.846 1.00 84.12 85 GLY A N 1
ATOM 645 C CA . GLY A 1 85 ? -3.249 -0.663 -5.002 1.00 84.12 85 GLY A CA 1
ATOM 646 C C . GLY A 1 85 ? -2.715 -2.064 -5.332 1.00 84.12 85 GLY A C 1
ATOM 647 O O . GLY A 1 85 ? -2.986 -2.997 -4.575 1.00 84.12 85 GLY A O 1
ATOM 648 N N . ARG A 1 86 ? -1.944 -2.249 -6.411 1.00 90.06 86 ARG A N 1
ATOM 649 C CA . ARG A 1 86 ? -1.402 -3.561 -6.809 1.00 90.06 86 ARG A CA 1
ATOM 650 C C . ARG A 1 86 ? -0.072 -3.875 -6.125 1.00 90.06 86 ARG A C 1
ATOM 652 O O . ARG A 1 86 ? 0.631 -2.980 -5.663 1.00 90.06 86 ARG A O 1
ATOM 659 N N . GLN A 1 87 ? 0.282 -5.157 -6.084 1.00 90.50 87 GLN A N 1
ATOM 660 C CA . GLN A 1 87 ? 1.615 -5.579 -5.651 1.00 90.50 87 GLN A CA 1
ATOM 661 C C . GLN A 1 87 ? 2.672 -5.254 -6.703 1.00 90.50 87 GLN A C 1
ATOM 663 O O . GLN A 1 87 ? 2.418 -5.361 -7.904 1.00 90.50 87 GLN A O 1
ATOM 668 N N . ASN A 1 88 ? 3.894 -4.972 -6.256 1.00 91.75 88 ASN A N 1
ATOM 669 C CA . ASN A 1 88 ? 5.020 -4.686 -7.145 1.00 91.75 88 ASN A CA 1
ATOM 670 C C . ASN A 1 88 ? 5.280 -5.814 -8.156 1.00 91.75 88 ASN A C 1
ATOM 672 O O . ASN A 1 88 ? 5.437 -5.535 -9.339 1.00 91.75 88 ASN A O 1
ATOM 676 N N . ALA A 1 89 ? 5.242 -7.080 -7.725 1.00 90.69 89 ALA A N 1
ATOM 677 C CA . ALA A 1 89 ? 5.436 -8.222 -8.622 1.00 90.69 89 ALA A CA 1
ATOM 678 C C . ALA A 1 89 ? 4.380 -8.277 -9.742 1.00 90.69 89 ALA A C 1
ATOM 680 O O . ALA A 1 89 ? 4.717 -8.498 -10.903 1.00 90.69 89 ALA A O 1
ATOM 681 N N . GLN A 1 90 ? 3.112 -8.007 -9.413 1.00 91.19 90 GLN A N 1
ATOM 682 C CA . GLN A 1 90 ? 2.021 -7.954 -10.391 1.00 91.19 90 GLN A CA 1
ATOM 683 C C . GLN A 1 90 ? 2.175 -6.771 -11.349 1.00 91.19 90 GLN A C 1
ATOM 685 O O . GLN A 1 90 ? 1.908 -6.906 -12.540 1.00 91.19 90 GLN A O 1
ATOM 690 N N . ILE A 1 91 ? 2.610 -5.616 -10.838 1.00 93.00 91 ILE A N 1
ATOM 691 C CA . ILE A 1 91 ? 2.872 -4.439 -11.667 1.00 93.00 91 ILE A CA 1
ATOM 692 C C . ILE A 1 91 ? 4.026 -4.730 -12.633 1.00 93.00 91 ILE A C 1
ATOM 694 O O . ILE A 1 91 ? 3.882 -4.490 -13.827 1.00 93.00 91 ILE A O 1
ATOM 698 N N . CYS A 1 92 ? 5.137 -5.298 -12.155 1.00 94.31 92 CYS A N 1
ATOM 699 C CA . CYS A 1 92 ? 6.265 -5.676 -13.005 1.00 94.31 92 CYS A CA 1
ATOM 700 C C . CYS A 1 92 ? 5.860 -6.684 -14.081 1.00 94.31 92 CYS A C 1
ATOM 702 O O . CYS A 1 92 ? 6.167 -6.454 -15.243 1.00 94.31 92 CYS A O 1
ATOM 704 N N . ALA A 1 93 ? 5.125 -7.741 -13.729 1.00 93.19 93 ALA A N 1
ATOM 705 C CA . ALA A 1 93 ? 4.658 -8.726 -14.703 1.00 93.19 93 ALA A CA 1
ATOM 706 C C . ALA A 1 93 ? 3.718 -8.118 -15.762 1.00 93.19 93 ALA A C 1
ATOM 708 O O . ALA A 1 93 ? 3.737 -8.534 -16.916 1.00 93.19 93 ALA A O 1
ATOM 709 N N . ALA A 1 94 ? 2.906 -7.124 -15.384 1.00 92.69 94 ALA A N 1
ATOM 710 C CA . ALA A 1 94 ? 1.989 -6.456 -16.304 1.00 92.69 94 ALA A CA 1
ATOM 711 C C . ALA A 1 94 ? 2.684 -5.435 -17.221 1.0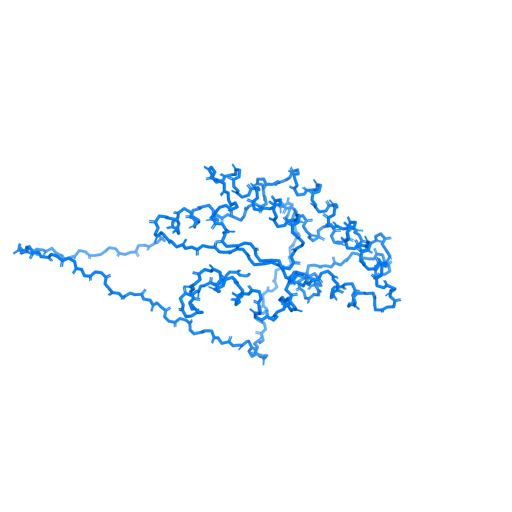0 92.69 94 ALA A C 1
ATOM 713 O O . ALA A 1 94 ? 2.316 -5.318 -18.386 1.00 92.69 94 ALA A O 1
ATOM 714 N N . LEU A 1 95 ? 3.648 -4.672 -16.698 1.00 94.12 95 LEU A N 1
ATOM 715 C CA . LEU A 1 95 ? 4.347 -3.626 -17.456 1.00 94.12 95 LEU A CA 1
ATOM 716 C C . LEU A 1 95 ? 5.534 -4.170 -18.260 1.00 94.12 95 LEU A C 1
ATOM 718 O O . LEU A 1 95 ? 5.868 -3.616 -19.303 1.00 94.12 95 LEU A O 1
ATOM 722 N N . PHE A 1 96 ? 6.161 -5.244 -17.783 1.00 94.81 96 PHE A N 1
ATOM 723 C CA . PHE A 1 96 ? 7.369 -5.833 -18.354 1.00 94.81 96 PHE A CA 1
ATOM 724 C C . PHE A 1 96 ? 7.265 -7.369 -18.395 1.00 94.81 96 PHE A C 1
ATOM 726 O O . PHE A 1 96 ? 8.005 -8.057 -17.689 1.00 94.81 96 PHE A O 1
ATOM 733 N N . PRO A 1 97 ? 6.353 -7.934 -19.206 1.00 95.06 97 PRO A N 1
ATOM 734 C CA . PRO A 1 97 ? 6.103 -9.379 -19.236 1.00 95.06 97 PRO A CA 1
ATOM 735 C C . PRO A 1 97 ? 7.330 -10.203 -19.655 1.00 95.06 97 PRO A C 1
ATOM 737 O O . PRO A 1 97 ? 7.474 -11.344 -19.227 1.00 95.06 97 PRO A O 1
ATOM 740 N N . ASP A 1 98 ? 8.229 -9.613 -20.445 1.00 95.50 98 ASP A N 1
ATOM 741 C CA . ASP A 1 98 ? 9.437 -10.275 -20.950 1.00 95.50 98 ASP A CA 1
ATOM 742 C C . ASP A 1 98 ? 10.639 -10.162 -19.998 1.00 95.50 98 ASP A C 1
ATOM 744 O O . ASP A 1 98 ? 11.731 -10.650 -20.300 1.00 95.50 98 ASP A O 1
ATOM 748 N N . TRP A 1 99 ? 10.494 -9.475 -18.859 1.00 95.81 99 TRP A N 1
ATOM 749 C CA . TRP A 1 99 ? 11.597 -9.341 -17.913 1.00 95.81 99 TRP A CA 1
ATOM 750 C C . TRP A 1 99 ? 11.805 -10.614 -17.091 1.00 95.81 99 TRP A C 1
ATOM 752 O O . TRP A 1 99 ? 10.848 -11.179 -16.558 1.00 95.81 99 TRP A O 1
ATOM 762 N N . PRO A 1 100 ? 13.072 -11.005 -16.870 1.00 96.19 100 PRO A N 1
ATOM 763 C CA . PRO A 1 100 ? 13.419 -11.925 -15.799 1.00 96.19 100 PRO A CA 1
ATOM 764 C C . PRO A 1 100 ? 12.883 -11.439 -14.441 1.00 96.19 100 PRO A C 1
ATOM 766 O O . PRO A 1 100 ? 12.885 -10.240 -14.141 1.00 96.19 100 PRO A O 1
ATOM 769 N N . VAL A 1 101 ? 12.428 -12.376 -13.605 1.00 93.44 101 VAL A N 1
ATOM 770 C CA . VAL A 1 101 ? 11.792 -12.076 -12.307 1.00 93.44 101 VAL A CA 1
ATOM 771 C C . VAL A 1 101 ? 12.722 -11.280 -11.387 1.00 93.44 101 VAL A C 1
ATOM 773 O O . VAL A 1 101 ? 12.297 -10.311 -10.759 1.00 93.44 101 VAL A O 1
ATOM 776 N N . ASP A 1 102 ? 13.997 -11.651 -11.333 1.00 95.56 102 ASP A N 1
ATOM 777 C CA . ASP A 1 102 ? 15.039 -10.987 -10.546 1.00 95.56 102 ASP A CA 1
ATOM 778 C C . ASP A 1 102 ? 15.241 -9.522 -10.959 1.00 95.56 102 ASP A C 1
ATOM 780 O O . ASP A 1 102 ? 15.379 -8.648 -10.097 1.00 95.56 102 ASP A O 1
ATOM 784 N N . ARG A 1 103 ? 15.151 -9.216 -12.260 1.00 95.94 103 ARG A N 1
ATOM 785 C CA . ARG A 1 103 ? 15.160 -7.830 -12.749 1.00 95.94 103 ARG A CA 1
ATOM 786 C C . ARG A 1 103 ? 13.954 -7.044 -12.234 1.00 95.94 103 ARG A C 1
ATOM 788 O O . ARG A 1 103 ? 14.120 -5.916 -11.769 1.00 95.94 103 ARG A O 1
ATOM 795 N N . GLY A 1 104 ? 12.754 -7.627 -12.277 1.00 94.75 104 GLY A N 1
ATOM 796 C CA . GLY A 1 104 ? 11.539 -7.000 -11.739 1.00 94.75 104 GLY A CA 1
ATOM 797 C C . GLY A 1 104 ? 11.629 -6.721 -10.232 1.00 94.75 104 GLY A C 1
ATOM 798 O O . GLY A 1 104 ? 11.236 -5.647 -9.763 1.00 94.75 104 GLY A O 1
ATOM 799 N N . VAL A 1 105 ? 12.224 -7.648 -9.475 1.00 93.00 105 VAL A N 1
ATOM 800 C CA . VAL A 1 105 ? 12.511 -7.476 -8.042 1.00 93.00 105 VAL A CA 1
ATOM 801 C C . VAL A 1 105 ? 13.486 -6.319 -7.813 1.00 93.00 105 VAL A C 1
ATOM 803 O O . VAL A 1 105 ? 13.206 -5.442 -6.993 1.00 93.00 105 VAL A O 1
ATOM 806 N N . ALA A 1 106 ? 14.592 -6.260 -8.560 1.00 94.00 106 ALA A N 1
ATOM 807 C CA . ALA A 1 106 ? 15.582 -5.190 -8.439 1.00 94.00 106 ALA A CA 1
ATOM 808 C C . ALA A 1 106 ? 14.998 -3.807 -8.787 1.00 94.00 106 ALA A C 1
ATOM 810 O O . ALA A 1 106 ? 15.211 -2.837 -8.053 1.00 94.00 106 ALA A O 1
ATOM 811 N N . PHE A 1 107 ? 14.204 -3.723 -9.860 1.00 94.31 107 PHE A N 1
ATOM 812 C CA . PHE A 1 107 ? 13.468 -2.513 -10.235 1.00 94.31 107 PHE A CA 1
ATOM 813 C C . PHE A 1 107 ? 12.547 -2.043 -9.103 1.00 94.31 107 PHE A C 1
ATOM 815 O O . PHE A 1 107 ? 12.585 -0.877 -8.699 1.00 94.31 107 PHE A O 1
ATOM 822 N N . SER A 1 108 ? 11.756 -2.964 -8.550 1.00 93.56 108 SER A N 1
ATOM 823 C CA . SER A 1 108 ? 10.828 -2.670 -7.458 1.00 93.56 108 SER A CA 1
ATOM 824 C C . SER A 1 108 ? 11.571 -2.180 -6.218 1.00 93.56 108 SER A C 1
ATOM 826 O O . SER A 1 108 ? 11.211 -1.149 -5.658 1.00 93.56 108 SER A O 1
ATOM 828 N N . ALA A 1 109 ? 12.657 -2.847 -5.823 1.00 92.44 109 ALA A N 1
ATOM 829 C CA . ALA A 1 109 ? 13.468 -2.442 -4.679 1.00 92.44 109 ALA A CA 1
ATOM 830 C C . ALA A 1 109 ? 14.042 -1.022 -4.844 1.00 92.44 109 ALA A C 1
ATOM 832 O O . ALA A 1 109 ? 13.939 -0.207 -3.922 1.00 92.44 109 ALA A O 1
ATOM 833 N N . ARG A 1 110 ? 14.575 -0.697 -6.031 1.00 93.44 110 ARG A N 1
ATOM 834 C CA . ARG A 1 110 ? 15.094 0.641 -6.366 1.00 93.44 110 ARG A CA 1
ATOM 835 C C . ARG A 1 110 ? 14.003 1.709 -6.287 1.00 93.44 110 ARG A C 1
ATOM 837 O O . ARG A 1 110 ? 14.210 2.753 -5.668 1.00 93.44 110 ARG A O 1
ATOM 844 N N . LYS A 1 111 ? 12.833 1.438 -6.873 1.00 93.62 111 LYS A N 1
ATOM 845 C CA . LYS A 1 111 ? 11.660 2.320 -6.792 1.00 93.62 111 LYS A CA 1
ATOM 846 C C . LYS A 1 111 ? 11.268 2.584 -5.339 1.00 93.62 111 LYS A C 1
ATOM 848 O O . LYS A 1 111 ? 11.074 3.735 -4.959 1.00 93.62 111 LYS A O 1
ATOM 853 N N . GLU A 1 112 ? 11.149 1.536 -4.527 1.00 93.81 112 GLU A N 1
ATOM 854 C CA . GLU A 1 112 ? 10.700 1.679 -3.139 1.00 93.81 112 GLU A CA 1
ATOM 855 C C . GLU A 1 112 ? 11.715 2.408 -2.266 1.00 93.81 112 GLU A C 1
ATOM 857 O O . GLU A 1 112 ? 11.327 3.202 -1.413 1.00 93.81 112 GLU A O 1
ATOM 862 N N . GLN A 1 113 ? 13.010 2.210 -2.513 1.00 92.12 113 GLN A N 1
ATOM 863 C CA . GLN A 1 113 ? 14.055 2.993 -1.862 1.00 92.12 113 GLN A CA 1
ATOM 864 C C . GLN A 1 113 ? 13.910 4.488 -2.175 1.00 92.12 113 GLN A C 1
ATOM 866 O O . GLN A 1 113 ? 13.843 5.301 -1.252 1.00 92.12 113 GLN A O 1
ATOM 871 N N . ARG A 1 114 ? 13.750 4.845 -3.454 1.00 91.38 114 ARG A N 1
ATOM 872 C CA . ARG A 1 114 ? 13.543 6.239 -3.871 1.00 91.38 114 ARG A CA 1
ATOM 873 C C . ARG A 1 114 ? 12.255 6.832 -3.292 1.00 91.38 114 ARG A C 1
ATOM 875 O O . ARG A 1 114 ? 12.229 7.997 -2.895 1.00 91.38 114 ARG A O 1
ATOM 882 N N . PHE A 1 115 ? 11.188 6.035 -3.202 1.00 90.75 115 PHE A N 1
ATOM 883 C CA . PHE A 1 115 ? 9.962 6.452 -2.524 1.00 90.75 115 PHE A CA 1
ATOM 884 C C . PHE A 1 115 ? 10.223 6.809 -1.063 1.00 90.75 115 PHE A C 1
ATOM 886 O O . PHE A 1 115 ? 9.812 7.885 -0.637 1.00 90.75 115 PHE A O 1
ATOM 893 N N . ARG A 1 116 ? 10.925 5.956 -0.309 1.00 90.69 116 ARG A N 1
ATOM 894 C CA . ARG A 1 116 ? 11.217 6.212 1.108 1.00 90.69 116 ARG A CA 1
ATOM 895 C C . ARG A 1 116 ? 12.042 7.478 1.312 1.00 90.69 116 ARG A C 1
ATOM 897 O O . ARG A 1 116 ? 11.706 8.268 2.189 1.00 90.69 116 ARG A O 1
ATOM 904 N N . GLU A 1 117 ? 13.058 7.704 0.483 1.00 88.56 117 GLU A N 1
ATOM 905 C CA . GLU A 1 117 ? 13.894 8.913 0.531 1.00 88.56 117 GLU A CA 1
ATOM 906 C C . GLU A 1 117 ? 13.065 10.192 0.342 1.00 88.56 117 GLU A C 1
ATOM 908 O O . GLU A 1 117 ? 13.156 11.129 1.137 1.00 88.56 117 GLU A O 1
ATOM 913 N N . LEU A 1 118 ? 12.194 10.219 -0.672 1.00 84.50 118 LEU A N 1
ATOM 914 C CA . LEU A 1 118 ? 11.343 11.381 -0.939 1.00 84.50 118 LEU A CA 1
ATOM 915 C C . LEU A 1 118 ? 10.200 11.532 0.066 1.00 84.50 118 LEU A C 1
ATOM 917 O O . LEU A 1 118 ? 9.813 12.659 0.386 1.00 84.50 118 LEU A O 1
ATOM 921 N N . ALA A 1 119 ? 9.633 10.418 0.531 1.00 84.00 119 ALA A N 1
ATOM 922 C CA . ALA A 1 119 ? 8.564 10.416 1.516 1.00 84.00 119 ALA A CA 1
ATOM 923 C C . ALA A 1 119 ? 9.071 10.979 2.841 1.00 84.00 119 ALA A C 1
ATOM 925 O O . ALA A 1 119 ? 8.450 11.908 3.350 1.00 84.00 119 ALA A O 1
ATOM 926 N N . ALA A 1 120 ? 10.225 10.508 3.331 1.00 79.19 120 ALA A N 1
ATOM 927 C CA . ALA A 1 120 ? 10.854 10.971 4.569 1.00 79.19 120 ALA A CA 1
ATOM 928 C C . ALA A 1 120 ? 11.009 12.503 4.618 1.00 79.19 120 ALA A C 1
ATOM 930 O O . ALA A 1 120 ? 10.717 13.126 5.636 1.00 79.19 120 ALA A O 1
ATOM 931 N N . ALA A 1 121 ? 11.373 13.129 3.494 1.00 77.50 121 ALA A N 1
ATOM 932 C CA . ALA A 1 121 ? 11.527 14.580 3.392 1.00 77.50 121 ALA A CA 1
ATOM 933 C C . ALA A 1 121 ? 10.199 15.370 3.404 1.00 77.50 121 ALA A C 1
ATOM 935 O O . ALA A 1 121 ? 10.209 16.586 3.588 1.00 77.50 121 ALA A O 1
ATOM 936 N N . LYS A 1 122 ? 9.055 14.714 3.169 1.00 76.81 122 LYS A N 1
ATOM 937 C CA . LYS A 1 122 ? 7.743 15.358 2.955 1.00 76.81 122 LYS A CA 1
ATOM 938 C C . LYS A 1 122 ? 6.650 14.878 3.910 1.00 76.81 122 LYS A C 1
ATOM 940 O O . LYS A 1 122 ? 5.502 15.290 3.758 1.00 76.81 122 LYS A O 1
ATOM 945 N N . LEU A 1 123 ? 6.991 14.037 4.885 1.00 70.88 123 LEU A N 1
ATOM 946 C CA . LEU A 1 123 ? 6.046 13.296 5.726 1.00 70.88 123 LEU A CA 1
ATOM 947 C C . LEU A 1 123 ? 4.871 14.121 6.290 1.00 70.88 123 LEU A C 1
ATOM 949 O O . LEU A 1 123 ? 3.740 13.658 6.137 1.00 70.88 123 LEU A O 1
ATOM 953 N N . PRO A 1 124 ? 5.050 15.340 6.849 1.00 67.38 124 PRO A N 1
ATOM 954 C CA . PRO A 1 124 ? 3.918 16.109 7.376 1.00 67.38 124 PRO A CA 1
ATOM 955 C C . PRO A 1 124 ? 2.884 16.495 6.309 1.00 67.38 124 PRO A C 1
ATOM 957 O O . PRO A 1 124 ? 1.696 16.575 6.599 1.00 67.38 124 PRO A O 1
ATOM 960 N N . ALA A 1 125 ? 3.319 16.711 5.064 1.00 68.75 125 ALA A N 1
ATOM 961 C CA . ALA A 1 125 ? 2.450 17.091 3.951 1.00 68.75 125 ALA A CA 1
ATOM 962 C C . ALA A 1 125 ? 1.759 15.890 3.280 1.00 68.75 125 ALA A C 1
ATOM 964 O O . ALA A 1 125 ? 0.901 16.087 2.422 1.00 68.75 125 ALA A O 1
ATOM 965 N N . LEU A 1 126 ? 2.147 14.659 3.634 1.00 70.56 126 LEU A N 1
ATOM 966 C CA . LEU A 1 126 ? 1.599 13.425 3.064 1.00 70.56 126 LEU A CA 1
ATOM 967 C C . LEU A 1 126 ? 0.446 12.842 3.885 1.00 70.56 126 LEU A C 1
ATOM 969 O O . LEU A 1 126 ? -0.208 11.908 3.425 1.00 70.56 126 LEU A O 1
ATOM 973 N N . VAL A 1 127 ? 0.194 13.362 5.088 1.00 77.94 127 VAL A N 1
ATOM 974 C CA . VAL A 1 127 ? -0.897 12.862 5.923 1.00 77.94 127 VAL A CA 1
ATOM 975 C C . VAL A 1 127 ? -2.239 13.368 5.398 1.00 77.94 127 VAL A C 1
ATOM 977 O O . VAL A 1 127 ? -2.448 14.570 5.236 1.00 77.94 127 VAL A O 1
ATOM 980 N N . THR A 1 128 ? -3.170 12.440 5.165 1.00 84.06 128 THR A N 1
ATOM 981 C CA . THR A 1 128 ? -4.526 12.752 4.706 1.00 84.06 128 THR A CA 1
ATOM 982 C C . THR A 1 128 ? -5.234 13.694 5.690 1.00 84.06 128 THR A C 1
ATOM 984 O O . THR A 1 128 ? -5.321 13.375 6.884 1.00 84.06 128 THR A O 1
ATOM 987 N N . PRO A 1 129 ? -5.784 14.834 5.226 1.00 85.81 129 PRO A N 1
ATOM 988 C CA . PRO A 1 129 ? -6.550 15.736 6.078 1.00 85.81 129 PRO A CA 1
ATOM 989 C C . PRO A 1 129 ? -7.676 15.003 6.817 1.00 85.81 129 PRO A C 1
ATOM 991 O O . PRO A 1 129 ? -8.400 14.202 6.234 1.00 85.81 129 PRO A O 1
ATOM 994 N N . GLY A 1 130 ? -7.820 15.269 8.116 1.00 86.88 130 GLY A N 1
ATOM 995 C CA . GLY A 1 130 ? -8.835 14.631 8.960 1.00 86.88 130 GLY A CA 1
ATOM 996 C C . GLY A 1 130 ? -8.459 13.253 9.519 1.00 86.88 130 GLY A C 1
ATOM 997 O O . GLY A 1 130 ? -9.118 12.812 10.459 1.00 86.88 130 GLY A O 1
ATOM 998 N N . LEU A 1 131 ? -7.376 12.612 9.050 1.00 86.38 131 LEU A N 1
ATOM 999 C CA . LEU A 1 131 ? -6.946 11.299 9.555 1.00 86.38 131 LEU A CA 1
ATOM 1000 C C . LEU A 1 131 ? -6.729 11.314 11.073 1.00 86.38 131 LEU A C 1
ATOM 1002 O O . LEU A 1 131 ? -7.216 10.441 11.779 1.00 86.38 131 LEU A O 1
ATOM 1006 N N . HIS A 1 132 ? -6.066 12.347 11.595 1.00 82.62 132 HIS A N 1
ATOM 1007 C CA . HIS A 1 132 ? -5.828 12.482 13.034 1.00 82.62 132 HIS A CA 1
ATOM 1008 C C . HIS A 1 132 ? -7.116 12.601 13.848 1.00 82.62 132 HIS A C 1
ATOM 1010 O O . HIS A 1 132 ? -7.250 11.945 14.879 1.00 82.62 132 HIS A O 1
ATOM 1016 N N . ALA A 1 133 ? -8.064 13.418 13.381 1.00 86.31 133 ALA A N 1
ATOM 1017 C CA . ALA A 1 133 ? -9.346 13.599 14.053 1.00 86.31 133 ALA A CA 1
ATOM 1018 C C . ALA A 1 133 ? -10.140 12.286 14.077 1.00 86.31 133 ALA A C 1
ATOM 1020 O O . ALA A 1 133 ? -10.702 11.925 15.111 1.00 86.31 133 ALA A O 1
ATOM 1021 N N . LEU A 1 134 ? -10.114 11.536 12.971 1.00 87.56 134 LEU A N 1
ATOM 1022 C CA . LEU A 1 134 ? -10.719 10.211 12.889 1.00 87.56 134 LEU A CA 1
ATOM 1023 C C . LEU A 1 134 ? -10.044 9.226 13.853 1.00 87.56 134 LEU A C 1
ATOM 1025 O O . LEU A 1 134 ? -10.732 8.613 14.665 1.00 87.56 134 LEU A O 1
ATOM 1029 N N . CYS A 1 135 ? -8.713 9.110 13.828 1.00 86.50 135 CYS A N 1
ATOM 1030 C CA . CYS A 1 135 ? -7.978 8.219 14.729 1.00 86.50 135 CYS A CA 1
ATOM 1031 C C . CYS A 1 135 ? -8.243 8.549 16.205 1.00 86.50 135 CYS A C 1
ATOM 1033 O O . CYS A 1 135 ? -8.443 7.646 17.015 1.00 86.50 135 CYS A O 1
ATOM 1035 N N . ALA A 1 136 ? -8.296 9.836 16.565 1.00 84.81 136 ALA A N 1
ATOM 1036 C CA . ALA A 1 136 ? -8.612 10.269 17.922 1.00 84.81 136 ALA A CA 1
ATOM 1037 C C . ALA A 1 136 ? -10.043 9.884 18.336 1.00 84.81 136 ALA A C 1
ATOM 1039 O O . ALA A 1 136 ? -10.237 9.367 19.437 1.00 84.81 136 ALA A O 1
ATOM 1040 N N . ALA A 1 137 ? -11.030 10.083 17.455 1.00 88.50 137 ALA A N 1
ATOM 1041 C CA . ALA A 1 137 ? -12.421 9.711 17.710 1.00 88.50 137 ALA A CA 1
ATOM 1042 C C . ALA A 1 137 ? -12.595 8.191 17.870 1.00 88.50 137 ALA A C 1
ATOM 1044 O O . ALA A 1 137 ? -13.264 7.742 18.799 1.00 88.50 137 ALA A O 1
ATOM 1045 N N . LEU A 1 138 ? -11.947 7.400 17.011 1.00 89.88 138 LEU A N 1
ATOM 1046 C CA . LEU A 1 138 ? -11.953 5.937 17.085 1.00 89.88 138 LEU A CA 1
ATOM 1047 C C . LEU A 1 138 ? -11.284 5.437 18.372 1.00 89.88 138 LEU A C 1
ATOM 1049 O O . LEU A 1 138 ? -11.845 4.590 19.067 1.00 89.88 138 LEU A O 1
ATOM 1053 N N . ALA A 1 139 ? -10.135 6.013 18.741 1.00 86.12 139 ALA A N 1
ATOM 1054 C CA . ALA A 1 139 ? -9.447 5.686 19.987 1.00 86.12 139 ALA A CA 1
ATOM 1055 C C . ALA A 1 139 ? -10.306 5.994 21.223 1.00 86.12 139 ALA A C 1
ATOM 1057 O O . ALA A 1 139 ? -10.366 5.180 22.141 1.00 86.12 139 ALA A O 1
ATOM 1058 N N . ALA A 1 140 ? -10.995 7.141 21.245 1.00 88.50 140 ALA A N 1
ATOM 1059 C CA . ALA A 1 140 ? -11.881 7.524 22.346 1.00 88.50 140 ALA A CA 1
ATOM 1060 C C . ALA A 1 140 ? -13.075 6.566 22.517 1.00 88.50 140 ALA A C 1
ATOM 1062 O O . ALA A 1 140 ? -13.598 6.430 23.620 1.00 88.50 140 ALA A O 1
ATOM 1063 N N . GLN A 1 141 ? -13.482 5.883 21.444 1.00 91.38 141 GLN A N 1
ATOM 1064 C CA . GLN A 1 141 ? -14.538 4.867 21.453 1.00 91.38 141 GLN A CA 1
ATOM 1065 C C . GLN A 1 141 ? -14.008 3.435 21.639 1.00 91.38 141 GLN A C 1
ATOM 1067 O O . GLN A 1 141 ? -14.791 2.488 21.626 1.00 91.38 141 GLN A O 1
ATOM 1072 N N . GLY A 1 142 ? -12.692 3.252 21.797 1.00 88.88 142 GLY A N 1
ATOM 1073 C CA . GLY A 1 142 ? -12.079 1.928 21.923 1.00 88.88 142 GLY A CA 1
ATOM 1074 C C . GLY A 1 142 ? -12.133 1.089 20.641 1.00 88.88 142 GLY A C 1
ATOM 1075 O O . GLY A 1 142 ? -12.020 -0.136 20.707 1.00 88.88 142 GLY A O 1
ATOM 1076 N N . VAL A 1 143 ? -12.311 1.717 19.472 1.00 91.25 143 VAL A N 1
ATOM 1077 C CA . VAL A 1 143 ? -12.313 1.011 18.186 1.00 91.25 143 VAL A CA 1
ATOM 1078 C C . VAL A 1 143 ? -10.885 0.614 17.827 1.00 91.25 143 VAL A C 1
ATOM 1080 O O . VAL A 1 143 ? -9.988 1.453 17.727 1.00 91.25 143 VAL A O 1
ATOM 1083 N N . ARG A 1 144 ? -10.679 -0.685 17.617 1.00 91.38 144 ARG A N 1
ATOM 1084 C CA . ARG A 1 144 ? -9.383 -1.246 17.229 1.00 91.38 144 ARG A CA 1
ATOM 1085 C C . ARG A 1 144 ? -9.176 -1.102 15.730 1.00 91.38 144 ARG A C 1
ATOM 1087 O O . ARG A 1 144 ? -10.100 -1.344 14.958 1.00 91.38 144 ARG A O 1
ATOM 1094 N N . CYS A 1 145 ? -7.966 -0.726 15.334 1.00 91.94 145 CYS A N 1
ATOM 1095 C CA . CYS A 1 145 ? -7.622 -0.454 13.945 1.00 91.94 145 CYS A CA 1
ATOM 1096 C C . CYS A 1 145 ? -6.461 -1.345 13.499 1.00 91.94 145 CYS A C 1
ATOM 1098 O O . CYS A 1 145 ? -5.517 -1.575 14.247 1.00 91.94 145 CYS A O 1
ATOM 1100 N N . ALA A 1 146 ? -6.525 -1.815 12.256 1.00 94.12 146 ALA A N 1
ATOM 1101 C CA . ALA A 1 146 ? -5.441 -2.521 11.584 1.00 94.12 146 ALA A CA 1
ATOM 1102 C C . ALA A 1 146 ? -5.031 -1.746 10.332 1.00 94.12 146 ALA A C 1
ATOM 1104 O O . ALA A 1 146 ? -5.868 -1.091 9.708 1.00 94.12 146 ALA A O 1
ATOM 1105 N N . ALA A 1 147 ? -3.764 -1.851 9.943 1.00 94.44 147 ALA A N 1
ATOM 1106 C CA . ALA A 1 147 ? -3.302 -1.408 8.632 1.00 94.44 147 ALA A CA 1
ATOM 1107 C C . ALA A 1 147 ? -3.146 -2.625 7.716 1.00 94.44 147 ALA A C 1
ATOM 1109 O O . ALA A 1 147 ? -2.497 -3.597 8.087 1.00 94.44 147 ALA A O 1
ATOM 1110 N N . VAL A 1 148 ? -3.724 -2.572 6.515 1.00 95.50 148 VAL A N 1
ATOM 1111 C CA . VAL A 1 148 ? -3.635 -3.643 5.511 1.00 95.50 148 VAL A CA 1
ATOM 1112 C C . VAL A 1 148 ? -3.147 -3.041 4.200 1.00 95.50 148 VAL A C 1
ATOM 1114 O O . VAL A 1 148 ? -3.790 -2.149 3.649 1.00 95.50 148 VAL A O 1
ATOM 1117 N N . THR A 1 149 ? -2.004 -3.495 3.686 1.00 94.38 149 THR A N 1
ATOM 1118 C CA . THR A 1 149 ? -1.367 -2.852 2.527 1.00 94.38 149 THR A CA 1
ATOM 1119 C C . THR A 1 149 ? -0.608 -3.827 1.634 1.00 94.38 149 THR A C 1
ATOM 1121 O O . THR A 1 149 ? -0.023 -4.785 2.119 1.00 94.38 149 THR A O 1
ATOM 1124 N N . ASN A 1 150 ? -0.584 -3.554 0.325 1.00 94.56 150 ASN A N 1
ATOM 1125 C CA . ASN A 1 150 ? 0.306 -4.225 -0.635 1.00 94.56 150 ASN A CA 1
ATOM 1126 C C . ASN A 1 150 ? 1.696 -3.561 -0.702 1.00 94.56 150 ASN A C 1
ATOM 1128 O O . ASN A 1 150 ? 2.562 -4.024 -1.438 1.00 94.56 150 ASN A O 1
ATOM 1132 N N . ALA A 1 151 ? 1.915 -2.459 0.023 1.00 91.88 151 ALA A N 1
ATOM 1133 C CA . ALA A 1 151 ? 3.231 -1.843 0.112 1.00 91.88 151 ALA A CA 1
ATOM 1134 C C . ALA A 1 151 ? 4.185 -2.729 0.934 1.00 91.88 151 ALA A C 1
ATOM 1136 O O . ALA A 1 151 ? 3.749 -3.334 1.917 1.00 91.88 151 ALA A O 1
ATOM 1137 N N . PRO A 1 152 ? 5.490 -2.751 0.611 1.00 93.25 152 PRO A N 1
ATOM 1138 C CA . PRO A 1 152 ? 6.471 -3.467 1.417 1.00 93.25 152 PRO A CA 1
ATOM 1139 C C . PRO A 1 152 ? 6.509 -2.965 2.860 1.00 93.25 152 PRO A C 1
ATOM 1141 O O . PRO A 1 152 ? 6.309 -1.772 3.118 1.00 93.25 152 PRO A O 1
ATOM 1144 N N . ARG A 1 153 ? 6.866 -3.855 3.791 1.00 94.00 153 ARG A N 1
ATOM 1145 C CA . ARG A 1 153 ? 6.937 -3.574 5.233 1.00 94.00 153 ARG A CA 1
ATOM 1146 C C . ARG A 1 153 ? 7.656 -2.268 5.571 1.00 94.00 153 ARG A C 1
ATOM 1148 O O . ARG A 1 153 ? 7.080 -1.419 6.241 1.00 94.00 153 ARG A O 1
ATOM 1155 N N . ALA A 1 154 ? 8.854 -2.058 5.025 1.00 93.00 154 ALA A N 1
ATOM 1156 C CA . ALA A 1 154 ? 9.644 -0.851 5.280 1.00 93.00 154 ALA A CA 1
ATOM 1157 C C . ALA A 1 154 ? 8.916 0.450 4.886 1.00 93.00 154 ALA A C 1
ATOM 1159 O O . ALA A 1 154 ? 9.080 1.481 5.535 1.00 93.00 154 ALA A O 1
ATOM 1160 N N . ASN A 1 155 ? 8.096 0.422 3.831 1.00 92.00 155 ASN A N 1
ATOM 1161 C CA . ASN A 1 155 ? 7.300 1.581 3.433 1.00 92.00 155 ASN A CA 1
ATOM 1162 C C . ASN A 1 155 ? 6.106 1.774 4.366 1.00 92.00 155 ASN A C 1
ATOM 1164 O O . ASN A 1 155 ? 5.801 2.903 4.743 1.00 92.00 155 ASN A O 1
ATOM 1168 N N . ALA A 1 156 ? 5.428 0.682 4.725 1.00 91.75 156 ALA A N 1
ATOM 1169 C CA . ALA A 1 156 ? 4.292 0.722 5.635 1.00 91.75 156 ALA A CA 1
ATOM 1170 C C . ALA A 1 156 ? 4.704 1.274 7.007 1.00 91.75 156 ALA A C 1
ATOM 1172 O O . ALA A 1 156 ? 4.061 2.183 7.523 1.00 91.75 156 ALA A O 1
ATOM 1173 N N . GLU A 1 157 ? 5.820 0.792 7.552 1.00 90.94 157 GLU A N 1
ATOM 1174 C CA . GLU A 1 157 ? 6.376 1.246 8.827 1.00 90.94 157 GLU A CA 1
ATOM 1175 C C . GLU A 1 157 ? 6.823 2.710 8.769 1.00 90.94 157 GLU A C 1
ATOM 1177 O O . GLU A 1 157 ? 6.502 3.470 9.681 1.00 90.94 157 GLU A O 1
ATOM 1182 N N . LEU A 1 158 ? 7.470 3.145 7.678 1.00 88.69 158 LEU A N 1
ATOM 1183 C CA . LEU A 1 158 ? 7.821 4.555 7.477 1.00 88.69 158 LEU A CA 1
ATOM 1184 C C . LEU A 1 158 ? 6.576 5.455 7.505 1.00 88.69 158 LEU A C 1
ATOM 1186 O O . LEU A 1 158 ? 6.549 6.463 8.213 1.00 88.69 158 LEU A O 1
ATOM 1190 N N . MET A 1 159 ? 5.538 5.094 6.746 1.00 87.12 159 MET A N 1
ATOM 1191 C CA . MET A 1 159 ? 4.315 5.894 6.648 1.00 87.12 159 MET A CA 1
ATOM 1192 C C . MET A 1 159 ? 3.515 5.886 7.955 1.00 87.12 159 MET A C 1
ATOM 1194 O O . MET A 1 159 ? 3.021 6.929 8.380 1.00 87.12 159 MET A O 1
ATOM 1198 N N . LEU A 1 160 ? 3.414 4.742 8.634 1.00 87.00 160 LEU A N 1
ATOM 1199 C CA . LEU A 1 160 ? 2.756 4.662 9.938 1.00 87.00 160 LEU A CA 1
ATOM 1200 C C . LEU A 1 160 ? 3.533 5.430 11.007 1.00 87.00 160 LEU A C 1
ATOM 1202 O O . LEU A 1 160 ? 2.913 6.146 11.792 1.00 87.00 160 LEU A O 1
ATOM 1206 N N . GLY A 1 161 ? 4.865 5.349 11.011 1.00 82.88 161 GLY A N 1
ATOM 1207 C CA . GLY A 1 161 ? 5.720 6.139 11.896 1.00 82.88 161 GLY A CA 1
ATOM 1208 C C . GLY A 1 161 ? 5.504 7.640 11.705 1.00 82.88 161 GLY A C 1
ATOM 1209 O O . GLY A 1 161 ? 5.328 8.369 12.680 1.00 82.88 161 GLY A O 1
ATOM 1210 N N . ALA A 1 162 ? 5.398 8.089 10.452 1.00 78.81 162 ALA A N 1
ATOM 1211 C CA . ALA A 1 162 ? 5.080 9.472 10.115 1.00 78.81 162 ALA A CA 1
ATOM 1212 C C . ALA A 1 162 ? 3.723 9.928 10.666 1.00 78.81 162 ALA A C 1
ATOM 1214 O O . ALA A 1 162 ? 3.626 10.988 11.284 1.00 78.81 162 ALA A O 1
ATOM 1215 N N . ILE A 1 163 ? 2.683 9.106 10.491 1.00 77.50 163 ILE A N 1
ATOM 1216 C CA . ILE A 1 163 ? 1.350 9.378 11.042 1.00 77.50 163 ILE A CA 1
ATOM 1217 C C . ILE A 1 163 ? 1.421 9.486 12.574 1.00 77.50 163 ILE A C 1
ATOM 1219 O O . ILE A 1 163 ? 0.758 10.337 13.159 1.00 77.50 163 ILE A O 1
ATOM 1223 N N . GLY A 1 164 ? 2.264 8.686 13.234 1.00 72.62 164 GLY A N 1
ATOM 1224 C CA . GLY A 1 164 ? 2.445 8.716 14.691 1.00 72.62 164 GLY A CA 1
ATOM 1225 C C . GLY A 1 164 ? 3.136 9.963 15.203 1.00 72.62 164 GLY A C 1
ATOM 1226 O O . GLY A 1 164 ? 2.643 10.601 16.133 1.00 72.62 164 GLY A O 1
ATOM 1227 N N . ALA A 1 165 ? 4.230 10.351 14.548 1.00 64.56 165 ALA A N 1
ATOM 1228 C CA . ALA A 1 165 ? 4.976 11.557 14.888 1.00 64.56 165 ALA A CA 1
ATOM 1229 C C . ALA A 1 165 ? 4.089 12.813 14.841 1.00 64.56 165 ALA A C 1
ATOM 1231 O O . ALA A 1 165 ? 4.210 13.685 15.697 1.00 64.56 165 ALA A O 1
ATOM 1232 N N . VAL A 1 166 ? 3.152 12.879 13.887 1.00 57.16 166 VAL A N 1
ATOM 1233 C CA . VAL A 1 166 ? 2.202 13.998 13.769 1.00 57.16 166 VAL A CA 1
ATOM 1234 C C . VAL A 1 166 ? 1.009 13.852 14.735 1.00 57.16 166 VAL A C 1
ATOM 1236 O O . VAL A 1 166 ? 0.449 14.853 15.174 1.00 57.16 166 VAL A O 1
ATOM 1239 N N . ALA A 1 167 ? 0.624 12.627 15.118 1.00 55.75 167 ALA A N 1
ATOM 1240 C CA . ALA A 1 167 ? -0.530 12.354 15.986 1.00 55.75 167 ALA A CA 1
ATOM 1241 C C . ALA A 1 167 ? -0.247 12.435 17.499 1.00 55.75 167 ALA A C 1
ATOM 1243 O O . ALA A 1 167 ? -1.179 12.276 18.290 1.00 55.75 167 ALA A O 1
ATOM 1244 N N . GLY A 1 168 ? 1.010 12.615 17.920 1.00 55.12 168 GLY A N 1
ATOM 1245 C CA . GLY A 1 168 ? 1.386 12.651 19.341 1.00 55.12 168 GLY A CA 1
ATOM 1246 C C . GLY A 1 168 ? 1.209 11.314 20.080 1.00 55.12 168 GLY A C 1
ATOM 1247 O O . GLY A 1 168 ? 1.115 11.297 21.306 1.00 55.12 168 GLY A O 1
ATOM 1248 N N . LYS A 1 169 ? 1.136 10.195 19.348 1.00 56.94 169 LYS A N 1
ATOM 1249 C CA . LYS A 1 169 ? 1.066 8.815 19.860 1.00 56.94 169 LYS A CA 1
ATOM 1250 C C . LYS A 1 169 ? 1.889 7.902 18.955 1.00 56.94 169 LYS A C 1
ATOM 1252 O O . LYS A 1 169 ? 1.999 8.161 17.759 1.00 56.94 169 LYS A O 1
ATOM 1257 N N . GLU A 1 170 ? 2.406 6.795 19.481 1.00 62.09 170 GLU A N 1
ATOM 1258 C CA . GLU A 1 170 ? 3.023 5.763 18.640 1.00 62.09 170 GLU A CA 1
ATOM 1259 C C . GLU A 1 170 ? 1.960 5.134 17.716 1.00 62.09 170 GLU A C 1
ATOM 1261 O O . GLU A 1 170 ? 1.167 4.292 18.128 1.00 62.09 170 GLU A O 1
ATOM 1266 N N . SER A 1 171 ? 1.893 5.583 16.458 1.00 63.09 171 SER A N 1
ATOM 1267 C CA . SER A 1 171 ? 0.883 5.158 15.465 1.00 63.09 171 SER A CA 1
ATOM 1268 C C . SER A 1 171 ? 0.956 3.672 15.117 1.00 63.09 171 SER A C 1
ATOM 1270 O O . SER A 1 171 ? -0.078 3.071 14.828 1.00 63.09 171 SER A O 1
ATOM 1272 N N . LEU A 1 172 ? 2.135 3.049 15.243 1.00 61.69 172 LEU A N 1
ATOM 1273 C CA . LEU A 1 172 ? 2.279 1.594 15.121 1.00 61.69 172 LEU A CA 1
ATOM 1274 C C . LEU A 1 172 ? 1.415 0.843 16.145 1.00 61.69 172 LEU A C 1
ATOM 1276 O O . LEU A 1 172 ? 0.881 -0.216 15.836 1.00 61.69 172 LEU A O 1
ATOM 1280 N N . SER A 1 173 ? 1.213 1.417 17.333 1.00 73.75 173 SER A N 1
ATOM 1281 C CA . SER A 1 173 ? 0.352 0.835 18.365 1.00 73.75 173 SER A CA 1
ATOM 1282 C C . SER A 1 173 ? -1.135 1.037 18.065 1.00 73.75 173 SER A C 1
ATOM 1284 O O . SER A 1 173 ? -1.956 0.227 18.486 1.00 73.75 173 SER A O 1
ATOM 1286 N N . PHE A 1 174 ? -1.499 2.099 17.336 1.00 82.81 174 PHE A N 1
ATOM 1287 C CA . PHE A 1 174 ? -2.891 2.348 16.949 1.00 82.81 174 PHE A CA 1
ATOM 1288 C C . PHE A 1 174 ? -3.336 1.451 15.787 1.00 82.81 174 PHE A C 1
ATOM 1290 O O . PHE A 1 174 ? -4.432 0.897 15.831 1.00 82.81 174 PHE A O 1
ATOM 1297 N N . PHE A 1 175 ? -2.485 1.286 14.772 1.00 88.31 175 PHE A N 1
ATOM 1298 C CA . PHE A 1 175 ? -2.719 0.390 13.638 1.00 88.31 175 PHE A CA 1
ATOM 1299 C C . PHE A 1 175 ? -2.072 -0.976 13.873 1.00 88.31 175 PHE A C 1
ATOM 1301 O O . PHE A 1 175 ? -1.165 -1.387 13.148 1.00 88.31 175 PHE A O 1
ATOM 1308 N N . SER A 1 176 ? -2.546 -1.676 14.899 1.00 87.69 176 SER A N 1
ATOM 1309 C CA . SER A 1 176 ? -2.061 -3.002 15.264 1.00 87.69 176 SER A CA 1
ATOM 1310 C C . SER A 1 176 ? -3.208 -4.012 15.180 1.00 87.69 176 SER A C 1
ATOM 1312 O O . SER A 1 176 ? -4.174 -3.901 15.942 1.00 87.69 176 SER A O 1
ATOM 1314 N N . PRO A 1 177 ? -3.137 -4.997 14.265 1.00 93.62 177 PRO A N 1
ATOM 1315 C CA . PRO A 1 177 ? -1.956 -5.424 13.498 1.00 93.62 177 PRO A CA 1
ATOM 1316 C C . PRO A 1 177 ? -1.676 -4.632 12.203 1.00 93.62 177 PRO A C 1
ATOM 1318 O O . PRO A 1 177 ? -2.582 -4.072 11.583 1.00 93.62 177 PRO A O 1
ATOM 1321 N N . LEU A 1 178 ? -0.419 -4.694 11.744 1.00 95.12 178 LEU A N 1
ATOM 1322 C CA . LEU A 1 178 ? 0.006 -4.341 10.384 1.00 95.12 178 LEU A CA 1
ATOM 1323 C C . LEU A 1 178 ? 0.110 -5.610 9.525 1.00 95.12 178 LEU A C 1
ATOM 1325 O O . LEU A 1 178 ? 0.962 -6.463 9.781 1.00 95.12 178 LEU A O 1
ATOM 1329 N N . ILE A 1 179 ? -0.725 -5.708 8.492 1.00 96.69 179 ILE A N 1
ATOM 1330 C CA . ILE A 1 179 ? -0.727 -6.796 7.513 1.00 96.69 179 ILE A CA 1
ATOM 1331 C C . ILE A 1 179 ? -0.099 -6.327 6.203 1.00 96.69 179 ILE A C 1
ATOM 1333 O O . ILE A 1 179 ? -0.581 -5.386 5.564 1.00 96.69 179 ILE A O 1
ATOM 1337 N N . ILE A 1 180 ? 0.951 -7.033 5.791 1.00 96.12 180 ILE A N 1
ATOM 1338 C CA . ILE A 1 180 ? 1.645 -6.828 4.523 1.00 96.12 180 ILE A CA 1
ATOM 1339 C C . ILE A 1 180 ? 1.166 -7.885 3.529 1.00 96.12 180 ILE A C 1
ATOM 1341 O O . ILE A 1 180 ? 1.232 -9.083 3.799 1.00 96.12 180 ILE A O 1
ATOM 1345 N N . GLY A 1 181 ? 0.678 -7.444 2.373 1.00 93.81 181 GLY A N 1
ATOM 1346 C CA . GLY A 1 181 ? 0.151 -8.318 1.326 1.00 93.81 181 GLY A CA 1
ATOM 1347 C C . GLY A 1 181 ? 1.195 -9.309 0.817 1.00 93.81 181 GLY A C 1
ATOM 1348 O O . GLY A 1 181 ? 0.878 -10.481 0.659 1.00 93.81 181 GLY A O 1
ATOM 1349 N N . ASP A 1 182 ? 2.446 -8.865 0.654 1.00 90.62 182 ASP A N 1
ATOM 1350 C CA . ASP A 1 182 ? 3.575 -9.706 0.220 1.00 90.62 182 ASP A CA 1
ATOM 1351 C C . ASP A 1 182 ? 3.963 -10.796 1.241 1.00 90.62 182 ASP A C 1
ATOM 1353 O O . ASP A 1 182 ? 4.702 -11.714 0.904 1.00 90.62 182 ASP A O 1
ATOM 1357 N N . GLU A 1 183 ? 3.472 -10.712 2.481 1.00 94.25 183 GLU A N 1
ATOM 1358 C CA . GLU A 1 183 ? 3.695 -11.719 3.530 1.00 94.25 183 GLU A CA 1
ATOM 1359 C C . GLU A 1 183 ? 2.506 -12.683 3.681 1.00 94.25 183 GLU A C 1
ATOM 1361 O O . GLU A 1 183 ? 2.556 -13.619 4.479 1.00 94.25 183 GLU A O 1
ATOM 1366 N N . CYS A 1 184 ? 1.428 -12.454 2.925 1.00 93.69 184 CYS A N 1
ATOM 1367 C CA . CYS A 1 184 ? 0.280 -13.350 2.836 1.00 93.69 184 CYS A CA 1
ATOM 1368 C C . CYS A 1 184 ? 0.462 -14.334 1.672 1.00 93.69 184 CYS A C 1
ATOM 1370 O O . CYS A 1 184 ? 1.210 -14.074 0.730 1.00 93.69 184 CYS A O 1
ATOM 1372 N N . SER A 1 185 ? -0.284 -15.439 1.689 1.00 94.31 185 SER A N 1
ATOM 1373 C CA . SER A 1 185 ? -0.308 -16.391 0.565 1.00 94.31 185 SER A CA 1
ATOM 1374 C C . SER A 1 185 ? -0.903 -15.737 -0.685 1.00 94.31 185 SER A C 1
ATOM 1376 O O . SER A 1 185 ? -0.438 -15.964 -1.800 1.00 94.31 185 SER A O 1
ATOM 1378 N N . HIS A 1 186 ? -1.913 -14.886 -0.485 1.00 93.12 186 HIS A N 1
ATOM 1379 C CA . HIS A 1 186 ? -2.508 -14.041 -1.510 1.00 93.12 186 HIS A CA 1
ATOM 1380 C C . HIS A 1 186 ? -2.671 -12.615 -0.990 1.00 93.12 186 HIS A C 1
ATOM 1382 O O . HIS A 1 186 ? -3.240 -12.378 0.078 1.00 93.12 186 HIS A O 1
ATOM 1388 N N . ALA A 1 187 ? -2.240 -11.647 -1.786 1.00 93.00 187 ALA A N 1
ATOM 1389 C CA . ALA A 1 187 ? -2.411 -10.237 -1.477 1.00 93.00 187 ALA A CA 1
ATOM 1390 C C . ALA A 1 187 ? -3.680 -9.642 -2.090 1.00 93.00 187 ALA A C 1
ATOM 1392 O O . ALA A 1 187 ? -4.415 -10.310 -2.826 1.00 93.00 187 ALA A O 1
ATOM 1393 N N . LYS A 1 188 ? -3.924 -8.348 -1.833 1.00 92.06 188 LYS A N 1
ATOM 1394 C CA . LYS A 1 188 ? -5.073 -7.650 -2.425 1.00 92.06 188 LYS A CA 1
ATOM 1395 C C . LYS A 1 188 ? -4.989 -7.736 -3.958 1.00 92.06 188 LYS A C 1
ATOM 1397 O O . LYS A 1 188 ? -3.898 -7.540 -4.501 1.00 92.06 188 LYS A O 1
ATOM 1402 N N . PRO A 1 189 ? -6.107 -8.014 -4.656 1.00 91.75 189 PRO A N 1
ATOM 1403 C CA . PRO A 1 189 ? -7.497 -7.884 -4.197 1.00 91.75 189 PRO A CA 1
ATOM 1404 C C . PRO A 1 189 ? -8.092 -9.118 -3.493 1.00 91.75 189 PRO A C 1
ATOM 1406 O O . PRO A 1 189 ? -9.271 -9.092 -3.142 1.00 91.75 189 PRO A O 1
ATOM 1409 N N . HIS A 1 190 ? -7.322 -10.190 -3.279 1.00 94.25 190 HIS A N 1
ATOM 1410 C CA . HIS A 1 190 ? -7.798 -11.336 -2.504 1.00 94.25 190 HIS A CA 1
ATOM 1411 C C . HIS A 1 190 ? -8.140 -10.900 -1.061 1.00 94.25 190 HIS A C 1
ATOM 1413 O O . HIS A 1 190 ? -7.435 -10.054 -0.506 1.00 94.25 190 HIS A O 1
ATOM 1419 N N . PRO A 1 191 ? -9.195 -11.444 -0.421 1.00 95.38 191 PRO A N 1
ATOM 1420 C CA . PRO A 1 191 ? -9.615 -11.014 0.917 1.00 95.38 191 PRO A CA 1
ATOM 1421 C C . PRO A 1 191 ? -8.686 -11.473 2.053 1.00 95.38 191 PRO A C 1
ATOM 1423 O O . PRO A 1 191 ? -8.826 -10.988 3.175 1.00 95.38 191 PRO A O 1
ATOM 1426 N N . GLU A 1 192 ? -7.750 -12.394 1.791 1.00 96.31 192 GLU A N 1
ATOM 1427 C CA . GLU A 1 192 ? -6.861 -12.992 2.804 1.00 96.31 192 GLU A CA 1
ATOM 1428 C C . GLU A 1 192 ? -6.188 -11.975 3.743 1.00 96.31 192 GLU A C 1
ATOM 1430 O O . GLU A 1 192 ? -6.270 -12.195 4.954 1.00 96.31 192 GLU A O 1
ATOM 1435 N N . PRO A 1 193 ? -5.614 -10.848 3.275 1.00 96.56 193 PRO A N 1
ATOM 1436 C CA . PRO A 1 193 ? -4.987 -9.879 4.170 1.00 96.56 193 PRO A CA 1
ATOM 1437 C C . PRO A 1 193 ? -5.973 -9.252 5.171 1.00 96.56 193 PRO A C 1
ATOM 1439 O O . PRO A 1 193 ? -5.645 -9.076 6.345 1.00 96.56 193 PRO A O 1
ATOM 1442 N N . TYR A 1 194 ? -7.214 -8.971 4.758 1.00 96.25 194 TYR A N 1
ATOM 1443 C CA . TYR A 1 194 ? -8.240 -8.461 5.677 1.00 96.25 194 TYR A CA 1
ATOM 1444 C C . TYR A 1 194 ? -8.717 -9.538 6.646 1.00 96.25 194 TYR A C 1
ATOM 1446 O O . TYR A 1 194 ? -8.884 -9.261 7.830 1.00 96.25 194 TYR A O 1
ATOM 1454 N N . LEU A 1 195 ? -8.893 -10.774 6.171 1.00 96.62 195 LEU A N 1
ATOM 1455 C CA . LEU A 1 195 ? -9.261 -11.903 7.029 1.00 96.62 195 LEU A CA 1
ATOM 1456 C C . LEU A 1 195 ? -8.172 -12.187 8.076 1.00 96.62 195 LEU A C 1
ATOM 1458 O O . LEU A 1 195 ? -8.482 -12.542 9.213 1.00 96.62 195 LEU A O 1
ATOM 1462 N N . ALA A 1 196 ? -6.898 -11.995 7.723 1.00 97.06 196 ALA A N 1
ATOM 1463 C CA . ALA A 1 196 ? -5.786 -12.073 8.662 1.00 97.06 196 ALA A CA 1
ATOM 1464 C C . ALA A 1 196 ? -5.851 -10.966 9.724 1.00 97.06 196 ALA A C 1
ATOM 1466 O O . ALA A 1 196 ? -5.733 -11.271 10.913 1.00 97.06 196 ALA A O 1
ATOM 1467 N N . ALA A 1 197 ? -6.114 -9.717 9.323 1.00 96.88 197 ALA A N 1
ATOM 1468 C CA . ALA A 1 197 ? -6.322 -8.612 10.260 1.00 96.88 197 ALA A CA 1
ATOM 1469 C C . ALA A 1 197 ? -7.487 -8.893 11.223 1.00 96.88 197 ALA A C 1
ATOM 1471 O O . ALA A 1 197 ? -7.328 -8.770 12.435 1.00 96.88 197 ALA A O 1
ATOM 1472 N N . MET A 1 198 ? -8.637 -9.325 10.696 1.00 96.69 198 MET A N 1
ATOM 1473 C CA . MET A 1 198 ? -9.835 -9.657 11.475 1.00 96.69 198 MET A CA 1
ATOM 1474 C C . MET A 1 198 ? -9.572 -10.763 12.496 1.00 96.69 198 MET A C 1
ATOM 1476 O O . MET A 1 198 ? -9.948 -10.624 13.656 1.00 96.69 198 MET A O 1
ATOM 1480 N N . ARG A 1 199 ? -8.862 -11.826 12.096 1.00 96.62 199 ARG A N 1
ATOM 1481 C CA . ARG A 1 199 ? -8.480 -12.929 12.989 1.00 96.62 199 ARG A CA 1
ATOM 1482 C C . ARG A 1 199 ? -7.580 -12.462 14.131 1.00 96.62 199 ARG A C 1
ATOM 1484 O O . ARG A 1 199 ? -7.827 -12.827 15.274 1.00 96.62 199 ARG A O 1
ATOM 1491 N N . LEU A 1 200 ? -6.567 -11.646 13.843 1.00 96.38 200 LEU A N 1
ATOM 1492 C CA . LEU A 1 200 ? -5.676 -11.088 14.870 1.00 96.38 200 LEU A CA 1
ATOM 1493 C C . LEU A 1 200 ? -6.398 -10.096 15.791 1.00 96.38 200 LEU A C 1
ATOM 1495 O O . LEU A 1 200 ? -6.099 -10.014 16.979 1.00 96.38 200 LEU A O 1
ATOM 1499 N N . LEU A 1 201 ? -7.383 -9.377 15.258 1.00 94.56 201 LEU A N 1
ATOM 1500 C CA . LEU A 1 201 ? -8.287 -8.548 16.040 1.00 94.56 201 LEU A CA 1
ATOM 1501 C C . LEU A 1 201 ? -9.410 -9.367 16.707 1.00 94.56 201 LEU A C 1
ATOM 1503 O O . LEU A 1 201 ? -10.142 -8.815 17.512 1.00 94.56 201 LEU A O 1
ATOM 1507 N N . GLY A 1 202 ? -9.608 -10.655 16.442 1.00 95.75 202 GLY A N 1
ATOM 1508 C CA . GLY A 1 202 ? -10.756 -11.395 16.988 1.00 95.75 202 GLY A CA 1
ATOM 1509 C C . GLY A 1 202 ? -12.102 -10.700 16.727 1.00 95.75 202 GLY A C 1
ATOM 1510 O O . GLY A 1 202 ? -12.899 -10.528 17.650 1.00 95.75 202 GLY A O 1
ATOM 1511 N N . VAL A 1 203 ? -12.312 -10.206 15.504 1.00 95.62 203 VAL A N 1
ATOM 1512 C CA . VAL A 1 203 ? -13.572 -9.591 15.056 1.00 95.62 203 VAL A CA 1
ATOM 1513 C C . VAL A 1 203 ? -14.091 -10.284 13.807 1.00 95.62 203 VAL A C 1
ATOM 1515 O O . VAL A 1 203 ? -13.318 -10.749 12.976 1.00 95.62 203 VAL A O 1
ATOM 1518 N N . GLU A 1 204 ? -15.409 -10.283 13.652 1.00 94.94 204 GLU A N 1
ATOM 1519 C CA . GLU A 1 204 ? -16.077 -10.750 12.438 1.00 94.94 204 GLU A CA 1
ATOM 1520 C C . GLU A 1 204 ? -16.203 -9.626 11.405 1.00 94.94 204 GLU A C 1
ATOM 1522 O O . GLU A 1 204 ? -16.312 -8.446 11.758 1.00 94.94 204 GLU A O 1
ATOM 1527 N N . ALA A 1 205 ? -16.264 -9.990 10.121 1.00 94.00 205 ALA A N 1
ATOM 1528 C CA . ALA A 1 205 ? -16.357 -9.038 9.010 1.00 94.00 205 ALA A CA 1
ATOM 1529 C C . ALA A 1 205 ? -17.548 -8.068 9.134 1.00 94.00 205 ALA A C 1
ATOM 1531 O O . ALA A 1 205 ? -17.453 -6.909 8.743 1.00 94.00 205 ALA A O 1
ATOM 1532 N N . GLU A 1 206 ? -18.653 -8.521 9.727 1.00 95.38 206 GLU A N 1
ATOM 1533 C CA . GLU A 1 206 ? -19.876 -7.736 9.952 1.00 95.38 206 GLU A CA 1
ATOM 1534 C C . GLU A 1 206 ? -19.683 -6.562 10.923 1.00 95.38 206 GLU A C 1
ATOM 1536 O O . GLU A 1 206 ? -20.478 -5.624 10.922 1.00 95.38 206 GLU A O 1
ATOM 1541 N N . ASN A 1 207 ? -18.619 -6.608 11.729 1.00 94.81 207 ASN A N 1
ATOM 1542 C CA . ASN A 1 207 ? -18.250 -5.577 12.696 1.00 94.81 207 ASN A CA 1
ATOM 1543 C C . ASN A 1 207 ? -17.069 -4.720 12.213 1.00 94.81 207 ASN A C 1
ATOM 1545 O O . ASN A 1 207 ? -16.477 -3.987 13.005 1.00 94.81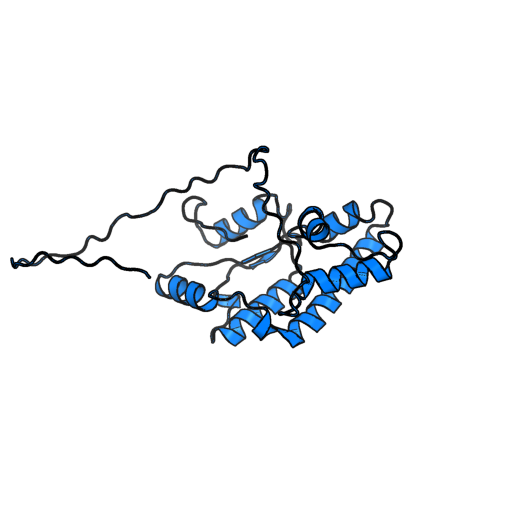 207 ASN A O 1
ATOM 1549 N N . CYS A 1 208 ? -16.701 -4.830 10.935 1.00 95.62 208 CYS A N 1
ATOM 1550 C CA . CYS A 1 208 ? -15.545 -4.155 10.362 1.00 95.62 208 CYS A CA 1
ATOM 1551 C C . CYS A 1 208 ? -15.949 -3.142 9.288 1.00 95.62 208 CYS A C 1
ATOM 1553 O O . CYS A 1 208 ? -16.882 -3.357 8.516 1.00 95.62 208 CYS A O 1
ATOM 1555 N N . LEU A 1 209 ? -15.173 -2.064 9.196 1.00 95.12 209 LEU A N 1
ATOM 1556 C CA . LEU A 1 209 ? -15.196 -1.119 8.084 1.00 95.12 209 LEU A CA 1
ATOM 1557 C C . LEU A 1 209 ? -13.782 -1.017 7.503 1.00 95.12 209 LEU A C 1
ATOM 1559 O O . LEU A 1 209 ? -12.816 -0.921 8.257 1.00 95.12 209 LEU A O 1
ATOM 1563 N N . ALA A 1 210 ? -13.671 -1.029 6.175 1.00 92.56 210 ALA A N 1
ATOM 1564 C CA . ALA A 1 210 ? -12.414 -0.825 5.460 1.00 92.56 210 ALA A CA 1
ATOM 1565 C C . ALA A 1 210 ? -12.432 0.521 4.724 1.00 92.56 210 ALA A C 1
ATOM 1567 O O . ALA A 1 210 ? -13.459 0.908 4.164 1.00 92.56 210 ALA A O 1
ATOM 1568 N N . PHE A 1 211 ? -11.287 1.202 4.715 1.00 89.94 211 PHE A N 1
ATOM 1569 C CA . PHE A 1 211 ? -11.031 2.407 3.929 1.00 89.94 211 PHE A CA 1
ATOM 1570 C C . PHE A 1 211 ? -9.991 2.061 2.858 1.00 89.94 211 PHE A C 1
ATOM 1572 O O . PHE A 1 211 ? -8.945 1.513 3.201 1.00 89.94 211 PHE A O 1
ATOM 1579 N N . GLU A 1 212 ? -10.284 2.362 1.591 1.00 83.81 212 GLU A N 1
ATOM 1580 C CA . GLU A 1 212 ? -9.414 2.133 0.423 1.00 83.81 212 GLU A CA 1
ATOM 1581 C C . GLU A 1 212 ? -9.385 3.367 -0.478 1.00 83.81 212 GLU A C 1
ATOM 1583 O O . GLU A 1 212 ? -10.455 4.007 -0.621 1.00 83.81 212 GLU A O 1
#

Foldseek 3Di:
DDDDDDDDDDDDDDDDDDDPDDDDDDDDDDDDDPDDDDDDDDDDDDDDPPDPDLLLVLVQVLCLVVCQPVSDGDDPVCCVVQPPQDAQQSSCCVRPVPDDSVVSVVSSVVSVVSSLVVCLVCLVVNDDPCPLVVLVVCVVVVNAAAAAGQDDPVNVCSNQCSVQVVNVHNSPVRHPPYFHQVPFPHRPPPCRSVVVVCVSVVHDPSPDDDDD

InterPro domains:
  IPR023198 Phosphoglycolate phosphatase-like, domain 2 [G3DSA:1.10.150.240] (58-124)
  IPR023214 HAD superfamily [G3DSA:3.40.50.1000] (125-212)
  IPR036412 HAD-like superfamily [SSF56784] (59-212)
  IPR051600 Beta-phosphoglucomutase-like [PTHR46193] (57-212)

Sequence (212 aa):
CEELATKADRPGSASGCCGASRCLLRCRWRPRHEDSTPCCSTSTGPFSTRTRCTSPSVFQDVLQEEGFNGGDRIDEAFFMRHISGRQNAQICAALFPDWPVDRGVAFSARKEQRFRELAAAKLPALVTPGLHALCAALAAQGVRCAAVTNAPRANAELMLGAIGAVAGKESLSFFSPLIIGDECSHAKPHPEPYLAAMRLLGVEAENCLAFE

pLDDT: mean 73.78, std 26.17, range [24.61, 97.06]

Organism: Emiliania huxleyi (NCBI:txid2903)

Radius of gyration: 22.31 Å; chains: 1; bounding box: 58×41×62 Å